Protein AF-0000000084346131 (afdb_homodimer)

Radius of gyration: 16.67 Å; Cα contacts (8 Å, |Δi|>4): 235; chains: 2; bounding box: 44×43×41 Å

Secondary structure (DSSP, 8-state):
-HHHHHHHHHHHHS---HHHHHHHHHHHHHHHHHHHHHHTT-TTTGGG---HHHHHHHHHHHHHHHHHHHHHHTTT---HHHHHHHHHHHHHHHHHHHHHT-/-HHHHHHHHHHHHS---HHHHHHHHHHHHHHHHHHHHHHTT-TTTGGG---HHHHHHHHHHHHHHHHHHHHHHTTT---HHHHHHHHHHHHHHHHHHHHHT-

InterPro domains:
  IPR044548 Uncharacterized protein AF_0060, NTP Pyrophosphohydrolase MazG-like domain [cd11533] (12-73)

Solvent-accessible surface area (backbone atoms only — not comparable to full-atom values): 10596 Å² total; per-residue (Å²): 110,70,66,55,54,51,44,18,52,49,43,66,64,39,77,69,48,72,69,54,44,48,51,50,32,52,52,30,49,50,50,26,45,53,22,45,38,13,50,67,53,35,91,95,31,40,85,69,68,37,42,63,67,52,29,42,53,28,33,49,51,30,40,51,40,35,49,35,50,39,14,58,69,41,74,40,52,66,54,63,69,60,53,49,52,52,50,49,54,52,50,51,53,52,51,54,54,44,58,62,75,102,107,71,65,56,55,52,43,20,52,49,44,67,64,40,80,69,49,74,69,54,44,47,51,51,34,52,51,29,47,51,50,27,46,53,22,45,37,13,51,67,53,36,90,95,31,40,85,69,68,38,42,63,68,53,28,42,52,28,32,48,52,29,39,51,42,36,49,36,50,40,14,57,68,40,74,41,51,66,56,62,68,58,53,49,51,52,50,50,54,52,50,52,53,50,50,53,52,46,58,62,74,102

Sequence (204 aa):
MKEIKLINELTKLDKKTLVERALKLSEEVGEVSESVLSYNKSCGCSYKGKTKEDVIEECVDTIIVALSIISQCSENDIDEEYINTIFHKKLSKWENTSLKSKMKEIKLINELTKLDKKTLVERALKLSEEVGEVSESVLSYNKSCGCSYKGKTKEDVIEECVDTIIVALSIISQCSENDIDEEYINTIFHKKLSKWENTSLKSK

pLDDT: mean 94.78, std 6.98, range [59.31, 98.94]

Structure (mmCIF, N/CA/C/O backbone):
data_AF-0000000084346131-model_v1
#
loop_
_entity.id
_entity.type
_entity.pdbx_description
1 polymer 'MazG nucleotide pyrophosphohydrolase domain-containing protein'
#
loop_
_atom_site.group_PDB
_atom_site.id
_atom_site.type_symbol
_atom_site.label_atom_id
_atom_site.label_alt_id
_atom_site.label_comp_id
_atom_site.label_asym_id
_atom_site.label_entity_id
_atom_site.label_seq_id
_atom_site.pdbx_PDB_ins_code
_atom_site.Cartn_x
_atom_site.Cartn_y
_atom_site.Cartn_z
_atom_site.occupancy
_atom_site.B_iso_or_equiv
_atom_site.auth_seq_id
_atom_site.auth_comp_id
_atom_site.auth_asym_id
_atom_site.auth_atom_id
_atom_site.pdbx_PDB_model_num
ATOM 1 N N . MET A 1 1 ? 3.822 -2.982 16.156 1 64.75 1 MET A N 1
ATOM 2 C CA . MET A 1 1 ? 3.996 -1.753 16.922 1 64.75 1 MET A CA 1
ATOM 3 C C . MET A 1 1 ? 5.363 -1.135 16.656 1 64.75 1 MET A C 1
ATOM 5 O O . MET A 1 1 ? 5.465 0.059 16.359 1 64.75 1 MET A O 1
ATOM 9 N N . LYS A 1 2 ? 6.348 -2.004 16.609 1 79.19 2 LYS A N 1
ATOM 10 C CA . LYS A 1 2 ? 7.688 -1.429 16.5 1 79.19 2 LYS A CA 1
ATOM 11 C C . LYS A 1 2 ? 7.91 -0.822 15.125 1 79.19 2 LYS A C 1
ATOM 13 O O . LYS A 1 2 ? 8.492 0.256 15 1 79.19 2 LYS A O 1
ATOM 18 N N . GLU A 1 3 ? 7.324 -1.363 14.133 1 90.5 3 GLU A N 1
ATOM 19 C CA . GLU A 1 3 ? 7.531 -0.892 12.766 1 90.5 3 GLU A CA 1
ATOM 20 C C . GLU A 1 3 ? 6.781 0.414 12.516 1 90.5 3 GLU A C 1
ATOM 22 O O . GLU A 1 3 ? 7.266 1.281 11.781 1 90.5 3 GLU A O 1
ATOM 27 N N . ILE A 1 4 ? 5.684 0.582 13.219 1 95.5 4 ILE A N 1
ATOM 28 C CA . ILE A 1 4 ? 4.883 1.792 13.055 1 95.5 4 ILE A CA 1
ATOM 29 C C . ILE A 1 4 ? 5.594 2.973 13.711 1 95.5 4 ILE A C 1
ATOM 31 O O . ILE A 1 4 ? 5.57 4.09 13.188 1 95.5 4 ILE A O 1
ATOM 35 N N . LYS A 1 5 ? 6.129 2.738 14.852 1 96 5 LYS A N 1
ATOM 36 C CA . LYS A 1 5 ? 6.902 3.781 15.523 1 96 5 LYS A CA 1
ATOM 37 C C . LYS A 1 5 ? 8.055 4.254 14.641 1 96 5 LYS A C 1
ATOM 39 O O . LYS A 1 5 ? 8.32 5.457 14.555 1 96 5 LYS A O 1
ATOM 44 N N . LEU A 1 6 ? 8.758 3.328 14.117 1 96.81 6 LEU A N 1
ATOM 45 C CA . LEU A 1 6 ? 9.875 3.658 13.242 1 96.81 6 LEU A CA 1
ATOM 46 C C . LEU A 1 6 ? 9.391 4.422 12.016 1 96.81 6 LEU A C 1
ATOM 48 O O . LEU A 1 6 ? 10.031 5.387 11.586 1 96.81 6 LEU A O 1
ATOM 52 N N . ILE A 1 7 ? 8.281 4.062 11.414 1 98.12 7 ILE A N 1
ATOM 53 C CA . ILE A 1 7 ? 7.691 4.746 10.273 1 98.12 7 ILE A CA 1
ATOM 54 C C . ILE A 1 7 ? 7.359 6.188 10.641 1 98.12 7 ILE A C 1
ATOM 56 O O . ILE A 1 7 ? 7.633 7.113 9.875 1 98.12 7 ILE A O 1
ATOM 60 N N . ASN A 1 8 ? 6.785 6.398 11.844 1 97.94 8 ASN A N 1
ATOM 61 C CA . ASN A 1 8 ? 6.461 7.738 12.32 1 97.94 8 ASN A CA 1
ATOM 62 C C . ASN A 1 8 ? 7.707 8.617 12.422 1 97.94 8 ASN A C 1
ATOM 64 O O . ASN A 1 8 ? 7.703 9.766 11.977 1 97.94 8 ASN A O 1
ATOM 68 N N . GLU A 1 9 ? 8.688 8.055 12.93 1 97.12 9 GLU A N 1
ATOM 69 C CA . GLU A 1 9 ? 9.93 8.797 13.117 1 97.12 9 GLU A CA 1
ATOM 70 C C . GLU A 1 9 ? 10.57 9.141 11.773 1 97.12 9 GLU A C 1
ATOM 72 O O . GLU A 1 9 ? 11.031 10.266 11.57 1 97.12 9 GLU A O 1
ATOM 77 N N . LEU A 1 10 ? 10.648 8.195 10.93 1 97.69 10 LEU A N 1
ATOM 78 C CA . LEU A 1 10 ? 11.289 8.406 9.633 1 97.69 10 LEU A CA 1
ATOM 79 C C . LEU A 1 10 ? 10.484 9.383 8.781 1 97.69 10 LEU A C 1
ATOM 81 O O . LEU A 1 10 ? 11.047 10.156 8.008 1 97.69 10 LEU A O 1
ATOM 85 N N . THR A 1 11 ? 9.148 9.297 8.867 1 97.75 11 THR A N 1
ATOM 86 C CA . THR A 1 11 ? 8.297 10.25 8.164 1 97.75 11 THR A CA 1
ATOM 87 C C . THR A 1 11 ? 8.578 11.672 8.633 1 97.75 11 THR A C 1
ATOM 89 O O . THR A 1 11 ? 8.578 12.609 7.824 1 97.75 11 THR A O 1
ATOM 92 N N . LYS A 1 12 ? 8.734 11.828 9.883 1 95.38 12 LYS A N 1
ATOM 93 C CA . LYS A 1 12 ? 9.055 13.141 10.453 1 95.38 12 LYS A CA 1
ATOM 94 C C . LYS A 1 12 ? 10.406 13.641 9.938 1 95.38 12 LYS A C 1
ATOM 96 O O . LYS A 1 12 ? 10.562 14.828 9.656 1 95.38 12 LYS A O 1
ATOM 101 N N . LEU A 1 13 ? 11.32 12.758 9.797 1 95.44 13 LEU A N 1
ATOM 102 C CA . LEU A 1 13 ? 12.68 13.102 9.391 1 95.44 13 LEU A CA 1
ATOM 103 C C . LEU A 1 13 ? 12.742 13.398 7.891 1 95.44 13 LEU A C 1
ATOM 105 O O . LEU A 1 13 ? 13.484 14.281 7.457 1 95.44 13 LEU A O 1
ATOM 109 N N . ASP A 1 14 ? 12.055 12.617 7.141 1 94.62 14 ASP A N 1
ATOM 110 C CA . ASP A 1 14 ? 11.977 12.773 5.691 1 94.62 14 ASP A CA 1
ATOM 111 C C . ASP A 1 14 ? 11.023 13.906 5.309 1 94.62 14 ASP A C 1
ATOM 113 O O . ASP A 1 14 ? 9.805 13.75 5.387 1 94.62 14 ASP A O 1
ATOM 117 N N . LYS A 1 15 ? 11.375 14.992 4.875 1 89.81 15 LYS A N 1
ATOM 118 C CA . LYS A 1 15 ? 10.633 16.25 4.762 1 89.81 15 LYS A CA 1
ATOM 119 C C . LYS A 1 15 ? 9.781 16.281 3.5 1 89.81 15 LYS A C 1
ATOM 121 O O . LYS A 1 15 ? 9.305 17.328 3.088 1 89.81 15 LYS A O 1
ATOM 126 N N . LYS A 1 16 ? 9.5 15.242 2.883 1 95.88 16 LYS A N 1
ATOM 127 C CA . LYS A 1 16 ? 8.602 15.227 1.732 1 95.88 16 LYS A CA 1
ATOM 128 C C . LYS A 1 16 ? 7.227 15.766 2.102 1 95.88 16 LYS A C 1
ATOM 130 O O . LYS A 1 16 ? 6.711 15.477 3.184 1 95.88 16 LYS A O 1
ATOM 135 N N . THR A 1 17 ? 6.66 16.5 1.147 1 97.38 17 THR A N 1
ATOM 136 C CA . THR A 1 17 ? 5.277 16.938 1.311 1 97.38 17 THR A CA 1
ATOM 137 C C . THR A 1 17 ? 4.312 15.781 1.086 1 97.38 17 THR A C 1
ATOM 139 O O . THR A 1 17 ? 4.707 14.727 0.574 1 97.38 17 THR A O 1
ATOM 142 N N . LEU A 1 18 ? 3.125 16.016 1.488 1 97.62 18 LEU A N 1
ATOM 143 C CA . LEU A 1 18 ? 2.094 15.008 1.303 1 97.62 18 LEU A CA 1
ATOM 144 C C . LEU A 1 18 ? 1.919 14.672 -0.175 1 97.62 18 LEU A C 1
ATOM 146 O O . LEU A 1 18 ? 1.754 13.508 -0.538 1 97.62 18 LEU A O 1
ATOM 150 N N . VAL A 1 19 ? 1.938 15.68 -1.053 1 98.25 19 VAL A N 1
ATOM 151 C CA . VAL A 1 19 ? 1.773 15.5 -2.492 1 98.25 19 VAL A CA 1
ATOM 152 C C . VAL A 1 19 ? 2.967 14.727 -3.055 1 98.25 19 VAL A C 1
ATOM 154 O O . VAL A 1 19 ? 2.799 13.844 -3.898 1 98.25 19 VAL A O 1
ATOM 157 N N . GLU A 1 20 ? 4.137 15 -2.576 1 98.5 20 GLU A N 1
ATOM 158 C CA . GLU A 1 20 ? 5.328 14.281 -3.018 1 98.5 20 GLU A CA 1
ATOM 159 C C . GLU A 1 20 ? 5.281 12.82 -2.596 1 98.5 20 GLU A C 1
ATOM 161 O O . GLU A 1 20 ? 5.73 11.938 -3.332 1 98.5 20 GLU A O 1
ATOM 166 N N . ARG A 1 21 ? 4.785 12.539 -1.44 1 98.69 21 ARG A N 1
ATOM 167 C CA . ARG A 1 21 ? 4.66 11.156 -0.979 1 98.69 21 ARG A CA 1
ATOM 168 C C . ARG A 1 21 ? 3.633 10.398 -1.805 1 98.69 21 ARG A C 1
ATOM 170 O O . ARG A 1 21 ? 3.801 9.203 -2.068 1 98.69 21 ARG A O 1
ATOM 177 N N . ALA A 1 22 ? 2.574 11.102 -2.158 1 98.75 22 ALA A N 1
ATOM 178 C CA . ALA A 1 22 ? 1.597 10.469 -3.037 1 98.75 22 ALA A CA 1
ATOM 179 C C . ALA A 1 22 ? 2.213 10.133 -4.391 1 98.75 22 ALA A C 1
ATOM 181 O O . ALA A 1 22 ? 1.921 9.078 -4.969 1 98.75 22 ALA A O 1
ATOM 182 N N . LEU A 1 23 ? 3.014 11.016 -4.883 1 98.81 23 LEU A N 1
ATOM 183 C CA . LEU A 1 23 ? 3.709 10.75 -6.137 1 98.81 23 LEU A CA 1
ATOM 184 C C . LEU A 1 23 ? 4.66 9.57 -5.992 1 98.81 23 LEU A C 1
ATOM 186 O O . LEU A 1 23 ? 4.773 8.742 -6.902 1 98.81 23 LEU A O 1
ATOM 190 N N . LYS A 1 24 ? 5.391 9.508 -4.895 1 98.88 24 LYS A N 1
ATOM 191 C CA . LYS A 1 24 ? 6.273 8.383 -4.621 1 98.88 24 LYS A CA 1
ATOM 192 C C . LYS A 1 24 ? 5.496 7.066 -4.582 1 98.88 24 LYS A C 1
ATOM 194 O O . LYS A 1 24 ? 5.988 6.031 -5.031 1 98.88 24 LYS A O 1
ATOM 199 N N . LEU A 1 25 ? 4.332 7.121 -4.004 1 98.94 25 LEU A N 1
ATOM 200 C CA . LEU A 1 25 ? 3.475 5.941 -3.994 1 98.94 25 LEU A CA 1
ATOM 201 C C . LEU A 1 25 ? 3.172 5.477 -5.414 1 98.94 25 LEU A C 1
ATOM 203 O O . LEU A 1 25 ? 3.201 4.277 -5.699 1 98.94 25 LEU A O 1
ATOM 207 N N . SER A 1 26 ? 2.848 6.41 -6.312 1 98.88 26 SER A N 1
ATOM 208 C CA . SER A 1 26 ? 2.594 6.094 -7.715 1 98.88 26 SER A CA 1
ATOM 209 C C . SER A 1 26 ? 3.814 5.453 -8.367 1 98.88 26 SER A C 1
ATOM 211 O O . SER A 1 26 ? 3.678 4.539 -9.18 1 98.88 26 SER A O 1
ATOM 213 N N . GLU A 1 27 ? 4.957 5.969 -8.047 1 98.94 27 GLU A N 1
ATOM 214 C CA . GLU A 1 27 ? 6.191 5.375 -8.555 1 98.94 27 GLU A CA 1
ATOM 215 C C . GLU A 1 27 ? 6.309 3.91 -8.148 1 98.94 27 GLU A C 1
ATOM 217 O O . GLU A 1 27 ? 6.602 3.051 -8.977 1 98.94 27 GLU A O 1
ATOM 222 N N . GLU A 1 28 ? 6.121 3.623 -6.805 1 98.88 28 GLU A N 1
ATOM 223 C CA . GLU A 1 28 ? 6.234 2.252 -6.32 1 98.88 28 GLU A CA 1
ATOM 224 C C . GLU A 1 28 ? 5.223 1.338 -7.008 1 98.88 28 GLU A C 1
ATOM 226 O O . GLU A 1 28 ? 5.531 0.185 -7.316 1 98.88 28 GLU A O 1
ATOM 231 N N . VAL A 1 29 ? 4.023 1.797 -7.195 1 98.88 29 VAL A N 1
ATOM 232 C CA . VAL A 1 29 ? 2.996 0.988 -7.844 1 98.88 29 VAL A CA 1
ATOM 233 C C . VAL A 1 29 ? 3.383 0.73 -9.297 1 98.88 29 VAL A C 1
ATOM 235 O O . VAL A 1 29 ? 3.109 -0.344 -9.836 1 98.88 29 VAL A O 1
ATOM 238 N N . GLY A 1 30 ? 3.975 1.754 -9.945 1 98.69 30 GLY A N 1
ATOM 239 C CA . GLY A 1 30 ? 4.551 1.502 -11.258 1 98.69 30 GLY A CA 1
ATOM 240 C C . GLY A 1 30 ? 5.551 0.362 -11.258 1 98.69 30 GLY A C 1
ATOM 241 O O . GLY A 1 30 ? 5.559 -0.462 -12.18 1 98.69 30 GLY A O 1
ATOM 242 N N . GLU A 1 31 ? 6.395 0.334 -10.289 1 98.62 31 GLU A N 1
ATOM 243 C CA . GLU A 1 31 ? 7.379 -0.738 -10.18 1 98.62 31 GLU A CA 1
ATOM 244 C C . GLU A 1 31 ? 6.707 -2.08 -9.906 1 98.62 31 GLU A C 1
ATOM 246 O O . GLU A 1 31 ? 7.164 -3.121 -10.383 1 98.62 31 GLU A O 1
ATOM 251 N N . VAL A 1 32 ? 5.621 -2.148 -9.125 1 98.75 32 VAL A N 1
ATOM 252 C CA . VAL A 1 32 ? 4.844 -3.371 -8.945 1 98.75 32 VAL A CA 1
ATOM 253 C C . VAL A 1 32 ? 4.297 -3.842 -10.289 1 98.75 32 VAL A C 1
ATOM 255 O O . VAL A 1 32 ? 4.422 -5.02 -10.641 1 98.75 32 VAL A O 1
ATOM 258 N N . SER A 1 33 ? 3.723 -2.934 -11.047 1 98.19 33 SER A N 1
ATOM 259 C CA . SER A 1 33 ? 3.154 -3.256 -12.352 1 98.19 33 SER A CA 1
ATOM 260 C C . SER A 1 33 ? 4.203 -3.865 -13.273 1 98.19 33 SER A C 1
ATOM 262 O O . SER A 1 33 ? 3.945 -4.875 -13.93 1 98.19 33 SER A O 1
ATOM 264 N N . GLU A 1 34 ? 5.367 -3.197 -13.297 1 97.81 34 GLU A N 1
ATOM 265 C CA . GLU A 1 34 ? 6.465 -3.713 -14.109 1 97.81 34 GLU A CA 1
ATOM 266 C C . GLU A 1 34 ? 6.832 -5.137 -13.703 1 97.81 34 GLU A C 1
ATOM 268 O O . GLU A 1 34 ? 6.977 -6.016 -14.555 1 97.81 34 GLU A O 1
ATOM 273 N N . SER A 1 35 ? 6.992 -5.383 -12.422 1 98 35 SER A N 1
ATOM 274 C CA . SER A 1 35 ? 7.391 -6.691 -11.906 1 98 35 SER A CA 1
ATOM 275 C C . SER A 1 35 ? 6.312 -7.738 -12.164 1 98 35 SER A C 1
ATOM 277 O O . SER A 1 35 ? 6.621 -8.883 -12.5 1 98 35 SER A O 1
ATOM 279 N N . VAL A 1 36 ? 5.055 -7.379 -12.031 1 98 36 VAL A N 1
ATOM 280 C CA . VAL A 1 36 ? 3.943 -8.297 -12.25 1 98 36 VAL A CA 1
ATOM 281 C C . VAL A 1 36 ? 3.877 -8.695 -13.727 1 98 36 VAL A C 1
ATOM 283 O O . VAL A 1 36 ? 3.723 -9.875 -14.055 1 98 36 VAL A O 1
ATOM 286 N N . LEU A 1 37 ? 3.988 -7.715 -14.602 1 97.19 37 LEU A N 1
ATOM 287 C CA . LEU A 1 37 ? 3.941 -8 -16.031 1 97.19 37 LEU A CA 1
ATOM 288 C C . LEU A 1 37 ? 5.082 -8.93 -16.438 1 97.19 37 LEU A C 1
ATOM 290 O O . LEU A 1 37 ? 4.887 -9.844 -17.234 1 97.19 37 LEU A O 1
ATOM 294 N N . SER A 1 38 ? 6.227 -8.703 -15.875 1 96.44 38 SER A N 1
ATOM 295 C CA . SER A 1 38 ? 7.391 -9.531 -16.172 1 96.44 38 SER A CA 1
ATOM 296 C C . SER A 1 38 ? 7.215 -10.945 -15.617 1 96.44 38 SER A C 1
ATOM 298 O O . SER A 1 38 ? 7.426 -11.93 -16.328 1 96.44 38 SER A O 1
ATOM 300 N N . TYR A 1 39 ? 6.852 -11.039 -14.375 1 94.69 39 TYR A N 1
ATOM 301 C CA . TYR A 1 39 ? 6.66 -12.32 -13.703 1 94.69 39 TYR A CA 1
ATOM 302 C C . TYR A 1 39 ? 5.559 -13.133 -14.383 1 94.69 39 TYR A C 1
ATOM 304 O O . TYR A 1 39 ? 5.645 -14.359 -14.461 1 94.69 39 TYR A O 1
ATOM 312 N N . ASN A 1 40 ? 4.562 -12.461 -14.812 1 93.38 40 ASN A N 1
ATOM 313 C CA . ASN A 1 40 ? 3.42 -13.086 -15.469 1 93.38 40 ASN A CA 1
ATOM 314 C C . ASN A 1 40 ? 3.744 -13.461 -16.922 1 93.38 40 ASN A C 1
ATOM 316 O O . ASN A 1 40 ? 2.908 -14.039 -17.609 1 93.38 40 ASN A O 1
ATOM 320 N N . LYS A 1 41 ? 4.938 -13.047 -17.422 1 91.94 41 LYS A N 1
ATOM 321 C CA . LYS A 1 41 ? 5.414 -13.312 -18.781 1 91.94 41 LYS A CA 1
ATOM 322 C C . LYS A 1 41 ? 4.469 -12.734 -19.828 1 91.94 41 LYS A C 1
ATOM 324 O O . LYS A 1 41 ? 4.152 -13.391 -20.812 1 91.94 41 LYS A O 1
ATOM 329 N N . SER A 1 42 ? 3.984 -11.625 -19.453 1 88.31 42 SER A N 1
ATOM 330 C CA . SER A 1 42 ? 3.125 -10.93 -20.406 1 88.31 42 SER A CA 1
ATOM 331 C C . SER A 1 42 ? 3.891 -10.555 -21.672 1 88.31 42 SER A C 1
ATOM 333 O O . SER A 1 42 ? 5.086 -10.258 -21.625 1 88.31 42 SER A O 1
ATOM 335 N N . CYS A 1 43 ? 3.254 -10.57 -22.781 1 86.62 43 CYS A N 1
ATOM 336 C CA . CYS A 1 43 ? 3.885 -10.289 -24.062 1 86.62 43 CYS A CA 1
ATOM 337 C C . CYS A 1 43 ? 4.676 -8.984 -24.016 1 86.62 43 CYS A C 1
ATOM 339 O O . CYS A 1 43 ? 4.145 -7.945 -23.609 1 86.62 43 CYS A O 1
ATOM 341 N N . GLY A 1 44 ? 6.02 -9.055 -24.312 1 88.19 44 GLY A N 1
ATOM 342 C CA . GLY A 1 44 ? 6.871 -7.879 -24.406 1 88.19 44 GLY A CA 1
ATOM 343 C C . GLY A 1 44 ? 7.461 -7.473 -23.062 1 88.19 44 GLY A C 1
ATOM 344 O O . GLY A 1 44 ? 8.172 -6.473 -22.969 1 88.19 44 GLY A O 1
ATOM 345 N N . CYS A 1 45 ? 7.176 -8.281 -22.016 1 84.75 45 CYS A N 1
ATOM 346 C CA . CYS A 1 45 ? 7.645 -7.863 -20.688 1 84.75 45 CYS A CA 1
ATOM 347 C C . CYS A 1 45 ? 8.539 -8.93 -20.062 1 84.75 45 CYS A C 1
ATOM 349 O O . CYS A 1 45 ? 9.164 -8.688 -19.031 1 84.75 45 CYS A O 1
ATOM 351 N N . SER A 1 46 ? 8.578 -9.984 -20.75 1 81.88 46 SER A N 1
ATOM 352 C CA . SER A 1 46 ? 9.25 -11.125 -20.125 1 81.88 46 SER A CA 1
ATOM 353 C C . SER A 1 46 ? 10.758 -10.906 -20.062 1 81.88 46 SER A C 1
ATOM 355 O O . SER A 1 46 ? 11.438 -11.492 -19.219 1 81.88 46 SER A O 1
ATOM 357 N N . TYR A 1 47 ? 11.18 -10.164 -20.797 1 80.5 47 TYR A N 1
ATOM 358 C CA . TYR A 1 47 ? 12.617 -9.992 -20.953 1 80.5 47 TYR A CA 1
ATOM 359 C C . TYR A 1 47 ? 13.234 -9.336 -19.734 1 80.5 47 TYR A C 1
ATOM 361 O O . TYR A 1 47 ? 14.453 -9.383 -19.531 1 80.5 47 TYR A O 1
ATOM 369 N N . LYS A 1 48 ? 12.555 -8.93 -18.828 1 83.38 48 LYS A N 1
ATOM 370 C CA . LYS A 1 48 ? 13.07 -8.219 -17.672 1 83.38 48 LYS A CA 1
ATOM 371 C C . LYS A 1 48 ? 13.492 -9.188 -16.562 1 83.38 48 LYS A C 1
ATOM 373 O O . LYS A 1 48 ? 14.25 -8.828 -15.672 1 83.38 48 LYS A O 1
ATOM 378 N N . GLY A 1 49 ? 13.023 -10.32 -16.625 1 87.69 49 GLY A N 1
ATOM 379 C CA . GLY A 1 49 ? 13.484 -11.398 -15.766 1 87.69 49 GLY A CA 1
ATOM 380 C C . GLY A 1 49 ? 13.109 -11.203 -14.305 1 87.69 49 GLY A C 1
ATOM 381 O O . GLY A 1 49 ? 13.875 -11.57 -13.406 1 87.69 49 GLY A O 1
ATOM 382 N N . LYS A 1 50 ? 12.078 -10.531 -14.117 1 91.44 50 LYS A N 1
ATOM 383 C CA . LYS A 1 50 ? 11.648 -10.344 -12.734 1 91.44 50 LYS A CA 1
ATOM 384 C C . LYS A 1 50 ? 11.008 -11.609 -12.18 1 91.44 50 LYS A C 1
ATOM 386 O O . LYS A 1 50 ? 10.375 -12.367 -12.914 1 91.44 50 LYS A O 1
ATOM 391 N N . THR A 1 51 ? 11.211 -11.797 -10.836 1 94.19 51 THR A N 1
ATOM 392 C CA . THR A 1 51 ? 10.688 -12.953 -10.117 1 94.19 51 THR A CA 1
ATOM 393 C C . THR A 1 51 ? 9.57 -12.547 -9.172 1 94.19 51 THR A C 1
ATOM 395 O O . THR A 1 51 ? 9.266 -11.359 -9.039 1 94.19 51 THR A O 1
ATOM 398 N N . LYS A 1 52 ? 8.922 -13.531 -8.555 1 95.62 52 LYS A N 1
ATOM 399 C CA . LYS A 1 52 ? 7.895 -13.258 -7.555 1 95.62 52 LYS A CA 1
ATOM 400 C C . LYS A 1 52 ? 8.469 -12.461 -6.387 1 95.62 52 LYS A C 1
ATOM 402 O O . LYS A 1 52 ? 7.77 -11.625 -5.801 1 95.62 52 LYS A O 1
ATOM 407 N N . GLU A 1 53 ? 9.75 -12.742 -6.066 1 96.94 53 GLU A N 1
ATOM 408 C CA . GLU A 1 53 ? 10.406 -11.992 -5 1 96.94 53 GLU A CA 1
ATOM 409 C C . GLU A 1 53 ? 10.469 -10.5 -5.332 1 96.94 53 GLU A C 1
ATOM 411 O O . GLU A 1 53 ? 10.336 -9.656 -4.449 1 96.94 53 GLU A O 1
ATOM 416 N N . ASP A 1 54 ? 10.695 -10.211 -6.602 1 97.88 54 ASP A N 1
ATOM 417 C CA . ASP A 1 54 ? 10.703 -8.82 -7.027 1 97.88 54 ASP A CA 1
ATOM 418 C C . ASP A 1 54 ? 9.336 -8.164 -6.809 1 97.88 54 ASP A C 1
ATOM 420 O O . ASP A 1 54 ? 9.258 -7.016 -6.375 1 97.88 54 ASP A O 1
ATOM 424 N N . VAL A 1 55 ? 8.273 -8.898 -7.145 1 98.56 55 VAL A N 1
ATOM 425 C CA . VAL A 1 55 ? 6.918 -8.398 -6.957 1 98.56 55 VAL A CA 1
ATOM 426 C C . VAL A 1 55 ? 6.676 -8.109 -5.477 1 98.56 55 VAL A C 1
ATOM 428 O O . VAL A 1 55 ? 6.168 -7.047 -5.121 1 98.56 55 VAL A O 1
ATOM 431 N N . ILE A 1 56 ? 7.09 -9.016 -4.641 1 98.69 56 ILE A N 1
ATOM 432 C CA . ILE A 1 56 ? 6.875 -8.898 -3.203 1 98.69 56 ILE A CA 1
ATOM 433 C C . ILE A 1 56 ? 7.629 -7.684 -2.67 1 98.69 56 ILE A C 1
ATOM 435 O O . ILE A 1 56 ? 7.078 -6.895 -1.896 1 98.69 56 ILE A O 1
ATOM 439 N N . GLU A 1 57 ? 8.859 -7.496 -3.107 1 98.62 57 GLU A N 1
ATOM 440 C CA . GLU A 1 57 ? 9.656 -6.363 -2.648 1 98.62 57 GLU A CA 1
ATOM 441 C C . GLU A 1 57 ? 9 -5.035 -3.016 1 98.62 57 GLU A C 1
ATOM 443 O O . GLU A 1 57 ? 8.93 -4.125 -2.189 1 98.62 57 GLU A O 1
ATOM 448 N N . GLU A 1 58 ? 8.508 -4.906 -4.211 1 98.88 58 GLU A N 1
ATOM 449 C CA . GLU A 1 58 ? 7.875 -3.666 -4.645 1 98.88 58 GLU A CA 1
ATOM 450 C C . GLU A 1 58 ? 6.562 -3.43 -3.902 1 98.88 58 GLU A C 1
ATOM 452 O O . GLU A 1 58 ? 6.188 -2.285 -3.639 1 98.88 58 GLU A O 1
ATOM 457 N N . CYS A 1 59 ? 5.855 -4.523 -3.566 1 98.88 59 CYS A N 1
ATOM 458 C CA . CYS A 1 59 ? 4.641 -4.387 -2.768 1 98.88 59 CYS A CA 1
ATOM 459 C C . CYS A 1 59 ? 4.965 -3.881 -1.366 1 98.88 59 CYS A C 1
ATOM 461 O O . CYS A 1 59 ? 4.23 -3.062 -0.812 1 98.88 59 CYS A O 1
ATOM 463 N N . VAL A 1 60 ? 6.008 -4.352 -0.812 1 98.75 60 VAL A N 1
ATOM 464 C CA . VAL A 1 60 ? 6.414 -3.887 0.51 1 98.75 60 VAL A CA 1
ATOM 465 C C . VAL A 1 60 ? 6.777 -2.404 0.448 1 98.75 60 VAL A C 1
ATOM 467 O O . VAL A 1 60 ? 6.395 -1.628 1.325 1 98.75 60 VAL A O 1
ATOM 470 N N . ASP A 1 61 ? 7.516 -1.991 -0.647 1 98.88 61 ASP A N 1
ATOM 471 C CA . ASP A 1 61 ? 7.805 -0.572 -0.836 1 98.88 61 ASP A CA 1
ATOM 472 C C . ASP A 1 61 ? 6.516 0.244 -0.91 1 98.88 61 ASP A C 1
ATOM 474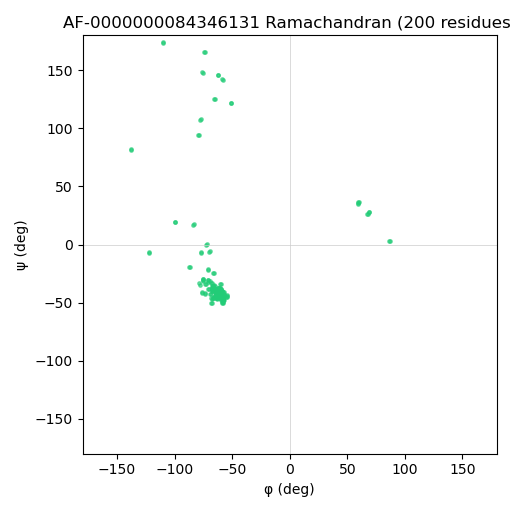 O O . ASP A 1 61 ? 6.43 1.333 -0.338 1 98.88 61 ASP A O 1
ATOM 478 N N . THR A 1 62 ? 5.551 -0.287 -1.583 1 98.94 62 THR A N 1
ATOM 479 C CA . THR A 1 62 ? 4.25 0.358 -1.714 1 98.94 62 THR A CA 1
ATOM 480 C C . THR A 1 62 ? 3.588 0.522 -0.349 1 98.94 62 THR A C 1
ATOM 482 O O . THR A 1 62 ? 3.08 1.598 -0.025 1 98.94 62 THR A O 1
ATOM 485 N N . ILE A 1 63 ? 3.602 -0.475 0.459 1 98.81 63 ILE A N 1
ATOM 486 C CA . ILE A 1 63 ? 2.98 -0.474 1.778 1 98.81 63 ILE A CA 1
ATOM 487 C C . ILE A 1 63 ? 3.688 0.532 2.682 1 98.81 63 ILE A C 1
ATOM 489 O O . ILE A 1 63 ? 3.039 1.282 3.414 1 98.81 63 ILE A O 1
ATOM 493 N N . ILE A 1 64 ? 4.984 0.608 2.561 1 98.81 64 ILE A N 1
ATOM 494 C CA . ILE A 1 64 ? 5.77 1.521 3.385 1 98.81 64 ILE A CA 1
ATOM 495 C C . ILE A 1 64 ? 5.398 2.965 3.053 1 98.81 64 ILE A C 1
ATOM 497 O O . ILE A 1 64 ? 5.168 3.775 3.951 1 98.81 64 ILE A O 1
ATOM 501 N N . VAL A 1 65 ? 5.293 3.275 1.789 1 98.88 65 VAL A N 1
ATOM 502 C CA . VAL A 1 65 ? 4.969 4.645 1.4 1 98.88 65 VAL A CA 1
ATOM 503 C C . VAL A 1 65 ? 3.541 4.977 1.824 1 98.88 65 VAL A C 1
ATOM 505 O O . VAL A 1 65 ? 3.271 6.082 2.301 1 98.88 65 VAL A O 1
ATOM 508 N N . ALA A 1 66 ? 2.625 3.99 1.665 1 98.88 66 ALA A N 1
ATOM 509 C CA . ALA A 1 66 ? 1.25 4.215 2.105 1 98.88 66 ALA A CA 1
ATOM 510 C C . ALA A 1 66 ? 1.194 4.504 3.602 1 98.88 66 ALA A C 1
ATOM 512 O O . ALA A 1 66 ? 0.492 5.422 4.035 1 98.88 66 ALA A O 1
ATOM 513 N N . LEU A 1 67 ? 1.948 3.809 4.352 1 98.69 67 LEU A N 1
ATOM 514 C CA . LEU A 1 67 ? 1.999 4.023 5.793 1 98.69 67 LEU A CA 1
ATOM 515 C C . LEU A 1 67 ? 2.611 5.383 6.121 1 98.69 67 LEU A C 1
ATOM 517 O O . LEU A 1 67 ? 2.215 6.027 7.094 1 98.69 67 LEU A O 1
ATOM 521 N N . SER A 1 68 ? 3.57 5.773 5.324 1 98.69 68 SER A N 1
ATOM 522 C CA . SER A 1 68 ? 4.164 7.086 5.555 1 98.69 68 SER A CA 1
ATOM 523 C C . SER A 1 68 ? 3.156 8.203 5.301 1 98.69 68 SER A C 1
ATOM 525 O O . SER A 1 68 ? 3.182 9.234 5.977 1 98.69 68 SER A O 1
ATOM 527 N N . ILE A 1 69 ? 2.285 8.008 4.32 1 98.81 69 ILE A N 1
ATOM 528 C CA . ILE A 1 69 ? 1.223 8.969 4.055 1 98.81 69 ILE A CA 1
ATOM 529 C C . ILE A 1 69 ? 0.25 9 5.23 1 98.81 69 ILE A C 1
ATOM 531 O O . ILE A 1 69 ? -0.125 10.078 5.703 1 98.81 69 ILE A O 1
ATOM 535 N N . ILE A 1 70 ? -0.149 7.852 5.754 1 98.75 70 ILE A N 1
ATOM 536 C CA . ILE A 1 70 ? -1.024 7.762 6.918 1 98.75 70 ILE A CA 1
ATOM 537 C C . ILE A 1 70 ? -0.379 8.477 8.102 1 98.75 70 ILE A C 1
ATOM 539 O O . ILE A 1 70 ? -1.04 9.242 8.812 1 98.75 70 ILE A O 1
ATOM 543 N N . SER A 1 71 ? 0.874 8.227 8.289 1 98.56 71 SER A N 1
ATOM 544 C CA . SER A 1 71 ? 1.615 8.852 9.375 1 98.56 71 SER A CA 1
ATOM 545 C C . SER A 1 71 ? 1.572 10.367 9.273 1 98.56 71 SER A C 1
ATOM 547 O O . SER A 1 71 ? 1.26 11.055 10.25 1 98.56 71 SER A O 1
ATOM 549 N N . GLN A 1 72 ? 1.87 10.82 8.117 1 98.06 72 GLN A N 1
ATOM 550 C CA . GLN A 1 72 ? 1.902 12.266 7.93 1 98.06 72 GLN A CA 1
ATOM 551 C C . GLN A 1 72 ? 0.522 12.883 8.148 1 98.06 72 GLN A C 1
ATOM 553 O O . GLN A 1 72 ? 0.398 13.938 8.773 1 98.06 72 GLN A O 1
ATOM 558 N N . CYS A 1 73 ? -0.482 12.18 7.688 1 97.62 73 CYS A N 1
ATOM 559 C CA . CYS A 1 73 ? -1.852 12.633 7.891 1 97.62 73 CYS A CA 1
ATOM 560 C C . CYS A 1 73 ? -2.223 12.609 9.367 1 97.62 73 CYS A C 1
ATOM 562 O O . CYS A 1 73 ? -3.129 13.32 9.797 1 97.62 73 C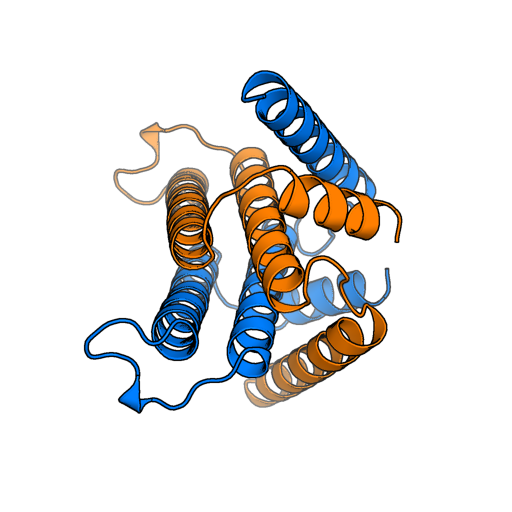YS A O 1
ATOM 564 N N . SER A 1 74 ? -1.573 11.789 10.141 1 97.5 74 SER A N 1
ATOM 565 C CA . SER A 1 74 ? -1.835 11.648 11.57 1 97.5 74 SER A CA 1
ATOM 566 C C . SER A 1 74 ? -0.819 12.422 12.398 1 97.5 74 SER A C 1
ATOM 568 O O . SER A 1 74 ? -0.545 12.07 13.547 1 97.5 74 SER A O 1
ATOM 570 N N . GLU A 1 75 ? -0.164 13.352 11.773 1 96.75 75 GLU A N 1
ATOM 571 C CA . GLU A 1 75 ? 0.848 14.172 12.438 1 96.75 75 GLU A CA 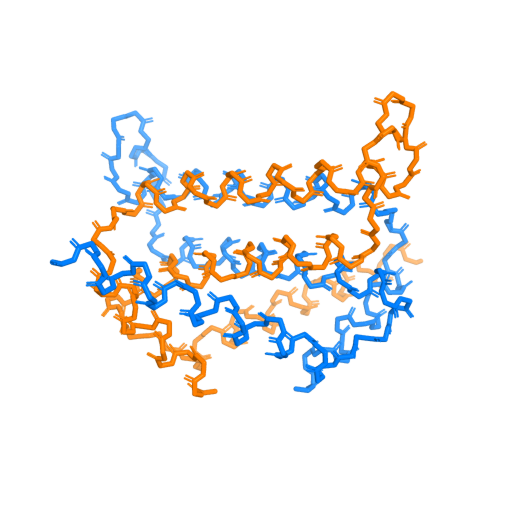1
ATOM 572 C C . GLU A 1 75 ? 1.972 13.305 13 1 96.75 75 GLU A C 1
ATOM 574 O O . GLU A 1 75 ? 2.43 13.531 14.125 1 96.75 75 GLU A O 1
ATOM 579 N N . ASN A 1 76 ? 2.299 12.266 12.32 1 96.62 76 ASN A N 1
ATOM 580 C CA . ASN A 1 76 ? 3.395 11.352 12.625 1 96.62 76 ASN A CA 1
ATOM 581 C C . ASN A 1 76 ? 3.123 10.555 13.898 1 96.62 76 ASN A C 1
ATOM 583 O O . ASN A 1 76 ? 4.039 10.281 14.672 1 96.62 76 ASN A O 1
ATOM 587 N N . ASP A 1 77 ? 1.926 10.391 14.188 1 97 77 ASP A N 1
ATOM 588 C CA . ASP A 1 77 ? 1.466 9.57 15.305 1 97 77 ASP A CA 1
ATOM 589 C C . ASP A 1 77 ? 0.257 8.727 14.898 1 97 77 ASP A C 1
ATOM 591 O O . ASP A 1 77 ? -0.875 9.039 15.273 1 97 77 ASP A O 1
ATOM 595 N N . ILE A 1 78 ? 0.59 7.645 14.258 1 97.56 78 ILE A N 1
ATOM 596 C CA . ILE A 1 78 ? -0.455 6.785 13.711 1 97.56 78 ILE A CA 1
ATOM 597 C C . ILE A 1 78 ? -1.284 6.195 14.852 1 97.56 78 ILE A C 1
ATOM 599 O O . ILE A 1 78 ? -0.734 5.629 15.797 1 97.56 78 ILE A O 1
ATOM 603 N N . ASP A 1 79 ? -2.604 6.375 14.812 1 96.75 79 ASP A N 1
ATOM 604 C CA . ASP A 1 79 ? -3.547 5.703 15.703 1 96.75 79 ASP A CA 1
ATOM 605 C C . ASP A 1 79 ? -3.814 4.273 15.234 1 96.75 79 ASP A C 1
ATOM 607 O O . ASP A 1 79 ? -4.719 4.039 14.43 1 96.75 79 ASP A O 1
ATOM 611 N N . GLU A 1 80 ? -3.1 3.371 15.766 1 96.25 80 GLU A N 1
ATOM 612 C CA . GLU A 1 80 ? -3.15 1.985 15.312 1 96.25 80 GLU A CA 1
ATOM 613 C C . GLU A 1 80 ? -4.555 1.406 15.461 1 96.25 80 GLU A C 1
ATOM 615 O O . GLU A 1 80 ? -5 0.615 14.625 1 96.25 80 GLU A O 1
ATOM 620 N N . GLU A 1 81 ? -5.18 1.792 16.547 1 96.25 81 GLU A N 1
ATOM 621 C CA . GLU A 1 81 ? -6.535 1.299 16.781 1 96.25 81 GLU A CA 1
ATOM 622 C C . GLU A 1 81 ? -7.488 1.794 15.688 1 96.25 81 GLU A C 1
ATOM 624 O O . GLU A 1 81 ? -8.328 1.037 15.203 1 96.25 81 GLU A O 1
ATOM 629 N N . TYR A 1 82 ? -7.328 3.023 15.359 1 96.88 82 TYR A N 1
ATOM 630 C CA . TYR A 1 82 ? -8.148 3.6 14.305 1 96.88 82 TYR A CA 1
ATOM 631 C C . TYR A 1 82 ? -7.891 2.912 12.969 1 96.88 82 TYR A C 1
ATOM 633 O O . TYR A 1 82 ? -8.828 2.545 12.258 1 96.88 82 TYR A O 1
ATOM 641 N N . ILE A 1 83 ? -6.68 2.723 12.602 1 97 83 ILE A N 1
ATOM 642 C CA . ILE A 1 83 ? -6.301 2.074 11.344 1 97 83 ILE A CA 1
ATOM 643 C C . ILE A 1 83 ? -6.844 0.646 11.32 1 97 83 ILE A C 1
ATOM 645 O O . ILE A 1 83 ? -7.336 0.18 10.289 1 97 83 ILE A O 1
ATOM 649 N N . ASN A 1 84 ? -6.738 -0.035 12.445 1 96.38 84 ASN A N 1
ATOM 650 C CA . ASN A 1 84 ? -7.242 -1.4 12.539 1 96.38 84 ASN A CA 1
ATOM 651 C C . ASN A 1 84 ? -8.75 -1.456 12.305 1 96.38 84 ASN A C 1
ATOM 653 O O . ASN A 1 84 ? -9.258 -2.406 11.711 1 96.38 84 ASN A O 1
ATOM 657 N N . THR A 1 85 ? -9.43 -0.461 12.82 1 97.62 85 THR A N 1
ATOM 658 C CA . THR A 1 85 ? -10.867 -0.394 12.617 1 97.62 85 THR A CA 1
ATOM 659 C C . THR A 1 85 ? -11.203 -0.261 11.133 1 97.62 85 THR A C 1
ATOM 661 O O . THR A 1 85 ? -12.094 -0.943 10.633 1 97.62 85 THR A O 1
ATOM 664 N N . ILE A 1 86 ? -10.492 0.605 10.5 1 97.88 86 ILE A N 1
ATOM 665 C CA . ILE A 1 86 ? -10.703 0.791 9.07 1 97.88 86 ILE A CA 1
ATOM 666 C C . ILE A 1 86 ? -10.352 -0.494 8.32 1 97.88 86 ILE A C 1
ATOM 668 O O . ILE A 1 86 ? -11.086 -0.926 7.434 1 97.88 86 ILE A O 1
ATOM 672 N N . PHE A 1 87 ? -9.227 -1.058 8.672 1 97.31 87 PHE A N 1
ATOM 673 C CA . PHE A 1 87 ? -8.734 -2.287 8.055 1 97.31 87 PHE A CA 1
ATOM 674 C C . PHE A 1 87 ? -9.781 -3.391 8.156 1 97.31 87 PHE A C 1
ATOM 676 O O . PHE A 1 87 ? -10.102 -4.039 7.156 1 97.31 87 PHE A O 1
ATOM 683 N N . HIS A 1 88 ? -10.383 -3.566 9.273 1 97.06 88 HIS A N 1
ATOM 684 C CA . HIS A 1 88 ? -11.383 -4.602 9.5 1 97.06 88 HIS A CA 1
ATOM 685 C C . HIS A 1 88 ? -12.656 -4.312 8.719 1 97.06 88 HIS A C 1
ATOM 687 O O . HIS A 1 88 ? -13.289 -5.227 8.18 1 97.06 88 HIS A O 1
ATOM 693 N N . LYS A 1 89 ? -13.031 -3.102 8.75 1 97.75 89 LYS A N 1
ATOM 694 C CA . LYS A 1 89 ? -14.203 -2.703 7.98 1 97.75 89 LYS A CA 1
ATOM 695 C C . LYS A 1 89 ? -14.023 -3.035 6.504 1 97.75 89 LYS A C 1
ATOM 697 O O . LYS A 1 89 ? -14.938 -3.566 5.867 1 97.75 89 LYS A O 1
ATOM 702 N N . LYS A 1 90 ? -12.852 -2.758 6.008 1 97.75 90 LYS A N 1
ATOM 703 C CA . LYS A 1 90 ? -12.578 -2.992 4.59 1 97.75 90 LYS A CA 1
ATOM 704 C C . LYS A 1 90 ? -12.508 -4.484 4.285 1 97.75 90 LYS A C 1
ATOM 706 O O . LYS A 1 90 ? -12.984 -4.93 3.236 1 97.75 90 LYS A O 1
ATOM 711 N N . LEU A 1 91 ? -11.953 -5.238 5.148 1 97.62 91 LEU A N 1
ATOM 712 C CA . LEU A 1 91 ? -11.875 -6.68 4.953 1 97.62 91 LEU A CA 1
ATOM 713 C C . LEU A 1 91 ? -13.258 -7.316 5.012 1 97.62 91 LEU A C 1
ATOM 715 O O . LEU A 1 91 ? -13.555 -8.242 4.254 1 97.62 91 LEU A O 1
ATOM 719 N N . SER A 1 92 ? -14.078 -6.816 5.902 1 97.06 92 SER A N 1
ATOM 720 C CA . SER A 1 92 ? -15.445 -7.316 6.004 1 97.06 92 SER A CA 1
ATOM 721 C C . SER A 1 92 ? -16.219 -7.062 4.719 1 97.06 92 SER A C 1
ATOM 723 O O . SER A 1 92 ? -16.969 -7.93 4.258 1 97.06 92 SER A O 1
ATOM 725 N N . LYS A 1 93 ? -16.094 -5.922 4.172 1 97.06 93 LYS A N 1
ATOM 726 C CA . LYS A 1 93 ? -16.75 -5.594 2.91 1 97.06 93 LYS A CA 1
ATOM 727 C C . LYS A 1 93 ? -16.25 -6.5 1.785 1 97.06 93 LYS A C 1
ATOM 729 O O . LYS A 1 93 ? -17.047 -6.953 0.957 1 97.06 93 LYS A O 1
ATOM 734 N N . TRP A 1 94 ? -14.914 -6.703 1.758 1 97 94 TRP A N 1
ATOM 735 C CA . TRP A 1 94 ? -14.328 -7.578 0.748 1 97 94 TRP A CA 1
ATOM 736 C C . TRP A 1 94 ? -14.859 -9 0.891 1 97 94 TRP A C 1
ATOM 738 O O . TRP A 1 94 ? -15.156 -9.664 -0.107 1 97 94 TRP A O 1
ATOM 748 N N . GLU A 1 95 ? -14.969 -9.453 2.111 1 95.62 95 GLU A N 1
ATOM 749 C CA . GLU A 1 95 ? -15.5 -10.789 2.383 1 95.62 95 GLU A CA 1
ATOM 750 C C . GLU A 1 95 ? -16.938 -10.922 1.88 1 95.62 95 GLU A C 1
ATOM 752 O O . GLU A 1 95 ? -17.281 -11.914 1.231 1 95.62 95 GLU A O 1
ATOM 757 N N . ASN A 1 96 ? -17.719 -9.922 2.092 1 95.25 96 ASN A N 1
ATOM 758 C CA . ASN A 1 96 ? -19.125 -9.945 1.68 1 95.25 96 ASN A CA 1
ATOM 759 C C . ASN A 1 96 ? -19.25 -9.961 0.16 1 95.25 96 ASN A C 1
ATOM 761 O O . ASN A 1 96 ? -20.141 -10.625 -0.381 1 95.25 96 ASN A O 1
ATOM 765 N N . THR A 1 97 ? -18.422 -9.227 -0.496 1 92.12 97 THR A N 1
ATOM 766 C CA . THR A 1 97 ? -18.484 -9.141 -1.951 1 92.12 97 THR A CA 1
ATOM 767 C C . THR A 1 97 ? -17.984 -10.438 -2.588 1 92.12 97 THR A C 1
ATOM 769 O O . THR A 1 97 ? -18.469 -10.844 -3.645 1 92.12 97 THR A O 1
ATOM 772 N N . SER A 1 98 ? -17 -11.008 -1.895 1 89.62 98 SER A N 1
ATOM 773 C CA . SER A 1 98 ? -16.453 -12.266 -2.41 1 89.62 98 SER A CA 1
ATOM 774 C C . SER A 1 98 ? -17.438 -13.414 -2.234 1 89.62 98 SER A C 1
ATOM 776 O O . SER A 1 98 ? -17.453 -14.352 -3.025 1 89.62 98 SER A O 1
ATOM 778 N N . LEU A 1 99 ? -18.25 -13.359 -1.199 1 85.19 99 LEU A N 1
ATOM 779 C CA . LEU A 1 99 ? -19.266 -14.383 -0.934 1 85.19 99 LEU A CA 1
ATOM 780 C C . LEU A 1 99 ? -20.438 -14.234 -1.882 1 85.19 99 LEU A C 1
ATOM 782 O O . LEU A 1 99 ? -21.062 -15.234 -2.268 1 85.19 99 LEU A O 1
ATOM 786 N N . LYS A 1 100 ? -20.703 -13.102 -2.262 1 80.56 100 LYS A N 1
ATOM 787 C CA . LYS A 1 100 ? -21.828 -12.859 -3.162 1 80.56 100 LYS A CA 1
ATOM 788 C C . LYS A 1 100 ? -21.469 -13.227 -4.598 1 80.56 100 LYS A C 1
ATOM 790 O O . LYS A 1 100 ? -22.359 -13.547 -5.402 1 80.56 100 LYS A O 1
ATOM 795 N N . SER A 1 101 ? -20.266 -13 -4.918 1 68.44 101 SER A N 1
ATOM 796 C CA . SER A 1 101 ? -19.844 -13.32 -6.277 1 68.44 101 SER A CA 1
ATOM 797 C C . SER A 1 101 ? -19.75 -14.82 -6.492 1 68.44 101 SER A C 1
ATOM 799 O O . SER A 1 101 ? -19.562 -15.281 -7.621 1 68.44 101 SER A O 1
ATOM 801 N N . LYS A 1 102 ? -20.062 -15.766 -5.465 1 59.44 102 LYS A N 1
ATOM 802 C CA . LYS A 1 102 ? -20.156 -17.219 -5.625 1 59.44 102 LYS A CA 1
ATOM 803 C C . LYS A 1 102 ? -21.578 -17.641 -5.953 1 59.44 102 LYS A C 1
ATOM 805 O O . LYS A 1 102 ? -22.547 -17.078 -5.41 1 59.44 102 LYS A O 1
ATOM 810 N N . MET B 1 1 ? -1.335 -11.211 12.664 1 65.69 1 MET B N 1
ATOM 811 C CA . MET B 1 1 ? -1.478 -12.602 12.25 1 65.69 1 MET B CA 1
ATOM 812 C C . MET B 1 1 ? -2.896 -12.883 11.766 1 65.69 1 MET B C 1
ATOM 814 O O . MET B 1 1 ? -3.088 -13.422 10.672 1 65.69 1 MET B O 1
ATOM 818 N N . LYS B 1 2 ? -3.816 -12.375 12.539 1 80.5 2 LYS B N 1
ATOM 819 C CA . LYS B 1 2 ? -5.188 -12.734 12.18 1 80.5 2 LYS B CA 1
ATOM 820 C C . LYS B 1 2 ? -5.598 -12.07 10.867 1 80.5 2 LYS B C 1
ATOM 822 O O . LYS B 1 2 ? -6.254 -12.695 10.031 1 80.5 2 LYS B O 1
ATOM 827 N N . GLU B 1 3 ? -5.094 -10.93 10.586 1 90.5 3 GLU B N 1
ATOM 828 C CA . GLU B 1 3 ? -5.48 -10.195 9.391 1 90.5 3 GLU B CA 1
ATOM 829 C C . GLU B 1 3 ? -4.836 -10.797 8.141 1 90.5 3 GLU B C 1
ATOM 831 O O . GLU B 1 3 ? -5.445 -10.82 7.07 1 90.5 3 GLU B O 1
ATOM 836 N N . ILE B 1 4 ? -3.674 -11.375 8.328 1 95.56 4 ILE B N 1
ATOM 837 C CA . ILE B 1 4 ? -2.965 -11.984 7.207 1 95.56 4 ILE B CA 1
ATOM 838 C C . ILE B 1 4 ? -3.654 -13.281 6.805 1 95.56 4 ILE B C 1
ATOM 840 O O . ILE B 1 4 ? -3.754 -13.594 5.613 1 95.56 4 ILE B O 1
ATOM 844 N N . LYS B 1 5 ? -4.043 -14.031 7.762 1 96.06 5 LYS B N 1
ATOM 845 C CA . LYS B 1 5 ? -4.785 -15.258 7.473 1 96.06 5 LYS B CA 1
ATOM 846 C C . LYS B 1 5 ? -6.059 -14.953 6.691 1 96.06 5 LYS B C 1
ATOM 848 O O . LYS B 1 5 ? -6.398 -15.664 5.746 1 96.06 5 LYS B O 1
ATOM 853 N N . LEU B 1 6 ? -6.773 -14 7.141 1 96.81 6 LEU B N 1
ATOM 854 C CA . LEU B 1 6 ? -8 -13.594 6.461 1 96.81 6 LEU B CA 1
ATOM 855 C C . LEU B 1 6 ? -7.707 -13.117 5.043 1 96.81 6 LEU B C 1
ATOM 857 O O . LEU B 1 6 ? -8.438 -13.445 4.109 1 96.81 6 LEU B O 1
ATOM 861 N N . ILE B 1 7 ? -6.656 -12.367 4.816 1 98.12 7 ILE B N 1
ATOM 862 C CA . ILE B 1 7 ? -6.238 -11.898 3.5 1 98.12 7 ILE B CA 1
ATOM 863 C C . ILE B 1 7 ? -5.945 -13.094 2.594 1 98.12 7 ILE B C 1
ATOM 865 O O . ILE B 1 7 ? -6.355 -13.109 1.431 1 98.12 7 ILE B O 1
ATOM 869 N N . ASN B 1 8 ? -5.242 -14.109 3.121 1 97.94 8 ASN B N 1
ATOM 870 C CA . ASN B 1 8 ? -4.945 -15.32 2.363 1 97.94 8 ASN B CA 1
ATOM 871 C C . ASN B 1 8 ? -6.219 -16.031 1.903 1 97.94 8 ASN B C 1
ATOM 873 O O . ASN B 1 8 ? -6.328 -16.422 0.742 1 97.94 8 ASN B O 1
ATOM 877 N N . GLU B 1 9 ? -7.09 -16.109 2.781 1 97.12 9 GLU B N 1
ATOM 878 C CA . GLU B 1 9 ? -8.336 -16.812 2.48 1 97.12 9 GLU B CA 1
ATOM 879 C C . GLU B 1 9 ? -9.156 -16.031 1.443 1 97.12 9 GLU B C 1
ATOM 881 O O . GLU B 1 9 ? -9.695 -16.641 0.51 1 97.12 9 GLU B O 1
ATOM 886 N N . LEU B 1 10 ? -9.281 -14.781 1.619 1 97.75 10 LEU B N 1
ATOM 887 C CA . LEU B 1 10 ? -10.07 -13.961 0.71 1 97.75 10 LEU B CA 1
ATOM 888 C C . LEU B 1 10 ? -9.422 -13.898 -0.669 1 97.75 10 LEU B C 1
ATOM 890 O O . LEU B 1 10 ? -10.125 -13.828 -1.684 1 97.75 10 LEU B O 1
ATOM 894 N N . THR B 1 11 ? -8.094 -13.836 -0.704 1 97.75 11 THR B N 1
ATOM 895 C CA . THR B 1 11 ? -7.383 -13.867 -1.978 1 97.75 11 THR B CA 1
ATOM 896 C C . THR B 1 11 ? -7.684 -15.156 -2.734 1 97.75 11 THR B C 1
ATOM 898 O O . THR B 1 11 ? -7.828 -15.141 -3.959 1 97.75 11 THR B O 1
ATOM 901 N N . LYS B 1 12 ? -7.699 -16.219 -2.039 1 95.44 12 LYS B N 1
ATOM 902 C CA . LYS B 1 12 ? -8.023 -17.516 -2.639 1 95.44 12 LYS B CA 1
ATOM 903 C C . LYS B 1 12 ? -9.445 -17.531 -3.193 1 95.44 12 LYS B C 1
ATOM 905 O O . LYS B 1 12 ? -9.695 -18.094 -4.258 1 95.44 12 LYS B O 1
ATOM 910 N N . LEU B 1 13 ? -10.32 -16.906 -2.504 1 95.44 13 LEU B N 1
ATOM 911 C CA . LEU B 1 13 ? -11.734 -16.891 -2.865 1 95.44 13 LEU B CA 1
ATOM 912 C C . LEU B 1 13 ? -11.984 -15.945 -4.035 1 95.44 13 LEU B C 1
ATOM 914 O O . LEU B 1 13 ? -12.82 -16.219 -4.895 1 95.44 13 LEU B O 1
ATOM 918 N N . ASP B 1 14 ? -11.359 -14.828 -4.008 1 94.62 14 ASP B N 1
ATOM 919 C CA . ASP B 1 14 ? -11.461 -13.82 -5.055 1 94.62 14 ASP B CA 1
ATOM 920 C C . ASP B 1 14 ? -10.625 -14.203 -6.27 1 94.62 14 ASP B C 1
ATOM 922 O O . ASP B 1 14 ? -9.398 -14.078 -6.25 1 94.62 14 ASP B O 1
ATOM 926 N N . LYS B 1 15 ? -11.07 -14.586 -7.344 1 89.69 15 LYS B N 1
ATOM 927 C CA . LYS B 1 15 ? -10.414 -15.266 -8.461 1 89.69 15 LYS B CA 1
ATOM 928 C C . LYS B 1 15 ? -9.719 -14.273 -9.383 1 89.69 15 LYS B C 1
ATOM 930 O O . LYS B 1 15 ? -9.352 -14.609 -10.508 1 89.69 15 LYS B O 1
ATOM 935 N N . LYS B 1 16 ? -9.477 -13.117 -9.016 1 95.88 16 LYS B N 1
ATOM 936 C CA . LYS B 1 16 ? -8.719 -12.18 -9.836 1 95.88 16 LYS B CA 1
ATOM 937 C C . LYS B 1 16 ? -7.336 -12.734 -10.164 1 95.88 16 LYS B C 1
ATOM 939 O O . LYS B 1 16 ? -6.684 -13.344 -9.312 1 95.88 16 LYS B O 1
ATOM 944 N N . THR B 1 17 ? -6.938 -12.461 -11.391 1 97.31 17 THR B N 1
ATOM 945 C CA . THR B 1 17 ? -5.57 -12.789 -11.781 1 97.31 17 THR B CA 1
ATOM 946 C C . THR B 1 17 ? -4.578 -11.82 -11.156 1 97.31 17 THR B C 1
ATOM 948 O O . THR B 1 17 ? -4.969 -10.773 -10.633 1 97.31 17 THR B O 1
ATOM 951 N N . LEU B 1 18 ? -3.361 -12.219 -11.227 1 97.62 18 LEU B N 1
ATOM 952 C CA . LEU B 1 18 ? -2.305 -11.367 -10.688 1 97.62 18 LEU B CA 1
ATOM 953 C C . LEU B 1 18 ? -2.281 -10.023 -11.398 1 97.62 18 LEU B C 1
ATOM 955 O O . LEU B 1 18 ? -2.098 -8.984 -10.758 1 97.62 18 LEU B O 1
ATOM 959 N N . VAL B 1 19 ? -2.447 -9.992 -12.727 1 98.19 19 VAL B N 1
ATOM 960 C CA . VAL B 1 19 ? -2.439 -8.773 -13.523 1 98.19 19 VAL B CA 1
ATOM 961 C C . VAL B 1 19 ? -3.645 -7.91 -13.164 1 98.19 19 VAL B C 1
ATOM 963 O O . VAL B 1 19 ? -3.527 -6.688 -13.047 1 98.19 19 VAL B O 1
ATOM 966 N N . GLU B 1 20 ? -4.766 -8.5 -12.93 1 98.5 20 GLU B N 1
ATOM 967 C CA . GLU B 1 20 ? -5.961 -7.766 -12.523 1 98.5 20 GLU B CA 1
ATOM 968 C C . GLU B 1 20 ? -5.789 -7.141 -11.148 1 98.5 20 GLU B C 1
ATOM 970 O O . GLU B 1 20 ? -6.27 -6.031 -10.898 1 98.5 20 GLU B O 1
ATOM 975 N N . ARG B 1 21 ? -5.148 -7.816 -10.25 1 98.69 21 ARG B N 1
ATOM 976 C CA . ARG B 1 21 ? -4.902 -7.273 -8.914 1 98.69 21 ARG B CA 1
ATOM 977 C C . ARG B 1 21 ? -3.936 -6.094 -8.977 1 98.69 21 ARG B C 1
ATOM 979 O O . ARG B 1 21 ? -4.07 -5.137 -8.211 1 98.69 21 ARG B O 1
ATOM 986 N N . ALA B 1 22 ? -2.967 -6.234 -9.867 1 98.75 22 ALA B N 1
ATOM 987 C CA . ALA B 1 22 ? -2.061 -5.105 -10.055 1 98.75 22 ALA B CA 1
ATOM 988 C C . ALA B 1 22 ? -2.807 -3.885 -10.586 1 98.75 22 ALA B C 1
ATOM 990 O O . ALA B 1 22 ? -2.527 -2.752 -10.188 1 98.75 22 ALA B O 1
ATOM 991 N N . LEU B 1 23 ? -3.703 -4.113 -11.484 1 98.81 23 LEU B N 1
ATOM 992 C CA . LEU B 1 23 ? -4.52 -3.02 -12 1 98.81 23 LEU B CA 1
ATOM 993 C C . LEU B 1 23 ? -5.387 -2.42 -10.898 1 98.81 23 LEU B C 1
ATOM 995 O O . LEU B 1 23 ? -5.559 -1.201 -10.836 1 98.81 23 LEU B O 1
ATOM 999 N N . LYS B 1 24 ? -5.984 -3.266 -10.07 1 98.88 24 LYS B N 1
ATOM 1000 C CA . LYS B 1 24 ? -6.77 -2.791 -8.938 1 98.88 24 LYS B CA 1
ATOM 1001 C C . LYS B 1 24 ? -5.922 -1.935 -8 1 98.88 24 LYS B C 1
ATOM 1003 O O . LYS B 1 24 ? -6.41 -0.951 -7.441 1 98.88 24 LYS B O 1
ATOM 1008 N N . LEU B 1 25 ? -4.703 -2.348 -7.801 1 98.94 25 LEU B N 1
ATOM 1009 C CA . LEU B 1 25 ? -3.787 -1.555 -6.992 1 98.94 25 LEU B CA 1
ATOM 1010 C C . LEU B 1 25 ? -3.623 -0.153 -7.57 1 98.94 25 LEU B C 1
ATOM 1012 O O . LEU B 1 25 ? -3.619 0.833 -6.828 1 98.94 25 LEU B O 1
ATOM 1016 N N . SER B 1 26 ? -3.463 -0.044 -8.891 1 98.88 26 SER B N 1
ATOM 1017 C CA . SER B 1 26 ? -3.355 1.245 -9.57 1 98.88 26 SER B CA 1
ATOM 1018 C C . SER B 1 26 ? -4.605 2.092 -9.352 1 98.88 26 SER B C 1
ATOM 1020 O O . SER B 1 26 ? -4.516 3.311 -9.188 1 98.88 26 SER B O 1
ATOM 1022 N N . GLU B 1 27 ? -5.73 1.455 -9.398 1 98.94 27 GLU B N 1
ATOM 1023 C CA . GLU B 1 27 ? -6.98 2.156 -9.125 1 98.94 27 GLU B CA 1
ATOM 1024 C C . GLU B 1 27 ? -6.969 2.777 -7.73 1 98.94 27 GLU B C 1
ATOM 1026 O O . GLU B 1 27 ? -7.316 3.949 -7.562 1 98.94 27 GLU B O 1
ATOM 1031 N N . GLU B 1 28 ? -6.605 1.945 -6.691 1 98.88 28 GLU B N 1
ATOM 1032 C CA . GLU B 1 28 ? -6.586 2.447 -5.32 1 98.88 28 GLU B CA 1
ATOM 1033 C C . GLU B 1 28 ? -5.617 3.617 -5.176 1 98.88 28 GLU B C 1
ATOM 1035 O O . GLU B 1 28 ? -5.898 4.578 -4.453 1 98.88 28 GLU B O 1
ATOM 1040 N N . VAL B 1 29 ? -4.477 3.527 -5.793 1 98.88 29 VAL B N 1
ATOM 1041 C CA . VAL B 1 29 ? -3.494 4.602 -5.707 1 98.88 29 VAL B CA 1
ATOM 1042 C C . VAL B 1 29 ? -4.039 5.859 -6.383 1 98.88 29 VAL B C 1
ATOM 1044 O O . VAL B 1 29 ? -3.777 6.977 -5.934 1 98.88 29 VAL B O 1
ATOM 1047 N N . GLY B 1 30 ? -4.754 5.68 -7.512 1 98.69 30 GLY B N 1
ATOM 1048 C CA . GLY B 1 30 ? -5.465 6.809 -8.086 1 98.69 30 GLY B CA 1
ATOM 1049 C C . GLY B 1 30 ? -6.395 7.488 -7.094 1 98.69 30 GLY B C 1
ATOM 1050 O O . GLY B 1 30 ? -6.469 8.719 -7.047 1 98.69 30 GLY B O 1
ATOM 1051 N N . GLU B 1 31 ? -7.102 6.715 -6.355 1 98.62 31 GLU B N 1
ATOM 1052 C CA . GLU B 1 31 ? -8.008 7.262 -5.352 1 98.62 31 GLU B CA 1
ATOM 1053 C C . GLU B 1 31 ? -7.238 7.949 -4.227 1 98.62 31 GLU B C 1
ATOM 1055 O O . GLU B 1 31 ? -7.695 8.953 -3.676 1 98.62 31 GLU B O 1
ATOM 1060 N N . VAL B 1 32 ? -6.07 7.453 -3.811 1 98.75 32 VAL B N 1
ATOM 1061 C CA . VAL B 1 32 ? -5.211 8.141 -2.85 1 98.75 32 VAL B CA 1
ATOM 1062 C C . VAL B 1 32 ? -4.805 9.5 -3.406 1 98.75 32 VAL B C 1
ATOM 1064 O O . VAL B 1 32 ? -4.902 10.516 -2.713 1 98.75 32 VAL B O 1
ATOM 1067 N N . SER B 1 33 ? -4.367 9.531 -4.648 1 98.25 33 SER B N 1
ATOM 1068 C CA . SER B 1 33 ? -3.939 10.766 -5.297 1 9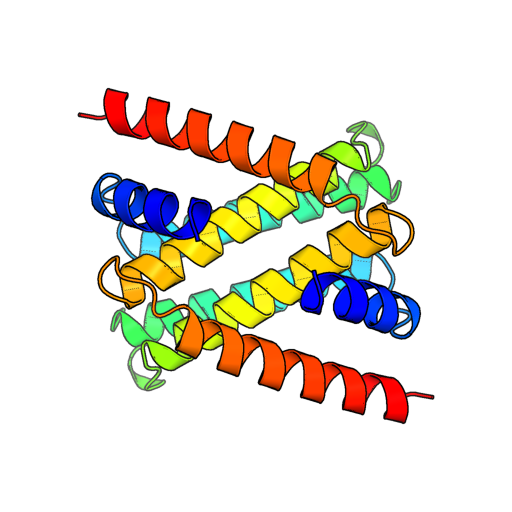8.25 33 SER B CA 1
ATOM 1069 C C . SER B 1 33 ? -5.055 11.805 -5.297 1 98.25 33 SER B C 1
ATOM 1071 O O . SER B 1 33 ? -4.82 12.977 -4.973 1 98.25 33 SER B O 1
ATOM 1073 N N . GLU B 1 34 ? -6.246 11.336 -5.676 1 97.81 34 GLU B N 1
ATOM 1074 C CA . GLU B 1 34 ? -7.402 12.227 -5.672 1 97.81 34 GLU B CA 1
ATOM 1075 C C . GLU B 1 34 ? -7.641 12.812 -4.281 1 97.81 34 GLU B C 1
ATOM 1077 O O . GLU B 1 34 ? -7.836 14.016 -4.137 1 97.81 34 GLU B O 1
ATOM 1082 N N . SER B 1 35 ? -7.637 11.984 -3.268 1 98.06 35 SER B N 1
ATOM 1083 C CA . SER B 1 35 ? -7.902 12.406 -1.897 1 98.06 35 SER B CA 1
ATOM 1084 C C . SER B 1 35 ? -6.809 13.344 -1.388 1 98.06 35 SER B C 1
ATOM 1086 O O . SER B 1 35 ? -7.094 14.32 -0.69 1 98.06 35 SER B O 1
ATOM 1088 N N . VAL B 1 36 ? -5.566 13.078 -1.723 1 98.06 36 VAL B N 1
ATOM 1089 C CA . VAL B 1 36 ? -4.438 13.898 -1.285 1 98.06 36 VAL B CA 1
ATOM 1090 C C . VAL B 1 36 ? -4.52 15.281 -1.93 1 98.06 36 VAL B C 1
ATOM 1092 O O . VAL B 1 36 ? -4.344 16.297 -1.255 1 98.06 36 VAL B O 1
ATOM 1095 N N . LEU B 1 37 ? -4.785 15.312 -3.211 1 97.31 37 LEU B N 1
ATOM 1096 C CA . LEU B 1 37 ? -4.891 16.594 -3.906 1 97.31 37 LEU B CA 1
ATOM 1097 C C . LEU B 1 37 ? -6.023 17.438 -3.324 1 97.31 37 LEU B C 1
ATOM 1099 O O . LEU B 1 37 ? -5.875 18.641 -3.152 1 97.31 37 LEU B O 1
ATOM 1103 N N . SER B 1 38 ? -7.105 16.797 -3.016 1 96.62 38 SER B N 1
ATOM 1104 C CA . SER B 1 38 ? -8.25 17.484 -2.436 1 96.62 38 SER B CA 1
ATOM 1105 C C . SER B 1 38 ? -7.938 17.984 -1.027 1 96.62 38 SER B C 1
ATOM 1107 O O . SER B 1 38 ? -8.18 19.156 -0.707 1 96.62 38 SER B O 1
ATOM 1109 N N . TYR B 1 39 ? -7.426 17.125 -0.206 1 94.94 39 TYR B N 1
ATOM 1110 C CA . TYR B 1 39 ? -7.09 17.453 1.176 1 94.94 39 TYR B CA 1
ATOM 1111 C C . TYR B 1 39 ? -6.031 18.547 1.238 1 94.94 39 TYR B C 1
ATOM 1113 O O . TYR B 1 39 ? -6.059 19.391 2.131 1 94.94 39 TYR B O 1
ATOM 1121 N N . ASN B 1 40 ? -5.125 18.484 0.33 1 93.62 40 ASN B N 1
ATOM 1122 C CA . ASN B 1 40 ? -4.039 19.453 0.255 1 93.62 40 ASN B CA 1
ATOM 1123 C C . ASN B 1 40 ? -4.508 20.781 -0.34 1 93.62 40 ASN B C 1
ATOM 1125 O O . ASN B 1 40 ? -3.73 21.719 -0.441 1 93.62 40 ASN B O 1
ATOM 1129 N N . LYS B 1 41 ? -5.781 20.828 -0.836 1 92.19 41 LYS B N 1
ATOM 1130 C CA . LYS B 1 41 ? -6.398 22.016 -1.438 1 92.19 41 LYS B CA 1
ATOM 1131 C C . LYS B 1 41 ? -5.609 22.484 -2.658 1 92.19 41 LYS B C 1
ATOM 1133 O O . LYS B 1 41 ? -5.375 23.672 -2.828 1 92.19 41 LYS B O 1
ATOM 1138 N N . SER B 1 42 ? -5.145 21.531 -3.324 1 88.75 42 SER B N 1
ATOM 1139 C CA . SER B 1 42 ? -4.438 21.844 -4.559 1 88.75 42 SER B CA 1
ATOM 1140 C C . SER B 1 42 ? -5.363 22.531 -5.562 1 88.75 42 SER B C 1
ATOM 1142 O O . SER B 1 42 ? -6.559 22.234 -5.613 1 88.75 42 SER B O 1
ATOM 1144 N N . CYS B 1 43 ? -4.852 23.422 -6.324 1 86.81 43 CYS B N 1
ATOM 1145 C CA . CYS B 1 43 ? -5.637 24.188 -7.285 1 86.81 43 CYS B CA 1
ATOM 1146 C C . CYS B 1 43 ? -6.484 23.266 -8.156 1 86.81 43 CYS B C 1
ATOM 1148 O O . CYS B 1 43 ? -5.969 22.328 -8.766 1 86.81 43 CYS B O 1
ATOM 1150 N N . GLY B 1 44 ? -7.848 23.484 -8.133 1 88.5 44 GLY B N 1
ATOM 1151 C CA . GLY B 1 44 ? -8.773 22.75 -8.984 1 88.5 44 GLY B CA 1
ATOM 1152 C C . GLY B 1 44 ? -9.227 21.438 -8.383 1 88.5 44 GLY B C 1
ATOM 1153 O O . GLY B 1 44 ? -9.992 20.688 -9 1 88.5 44 GLY B O 1
ATOM 1154 N N . CYS B 1 45 ? -8.789 21.156 -7.141 1 85.25 45 CYS B N 1
ATOM 1155 C CA . CYS B 1 45 ? -9.125 19.859 -6.574 1 85.25 45 CYS B CA 1
ATOM 1156 C C . CYS B 1 45 ? -9.883 20 -5.266 1 85.25 45 CYS B C 1
ATOM 1158 O O . CYS B 1 45 ? -10.406 19.0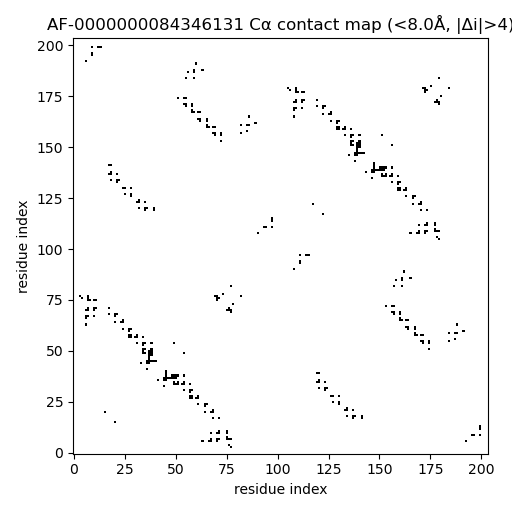31 -4.727 1 85.25 45 CYS B O 1
ATOM 1160 N N . SER B 1 46 ? -9.938 21.203 -4.875 1 82.56 46 SER B N 1
ATOM 1161 C CA . SER B 1 46 ? -10.484 21.422 -3.539 1 82.56 46 SER B CA 1
ATOM 1162 C C . SER B 1 46 ? -11.984 21.156 -3.498 1 82.56 46 SER B C 1
ATOM 1164 O O . SER B 1 46 ? -12.531 20.844 -2.441 1 82.56 46 SER B O 1
ATOM 1166 N N . TYR B 1 47 ? -12.508 21.203 -4.48 1 81.31 47 TYR B N 1
ATOM 1167 C CA . TYR B 1 47 ? -13.969 21.141 -4.551 1 81.31 47 TYR B CA 1
ATOM 1168 C C . TYR B 1 47 ? -14.469 19.75 -4.195 1 81.31 47 TYR B C 1
ATOM 1170 O O . TYR B 1 47 ? -15.656 19.562 -3.902 1 81.31 47 TYR B O 1
ATOM 1178 N N . LYS B 1 48 ? -13.711 18.844 -4.016 1 83.81 48 LYS B N 1
ATOM 1179 C CA . LYS B 1 48 ? -14.117 17.469 -3.754 1 83.81 48 LYS B CA 1
ATOM 1180 C C . LYS B 1 48 ? -14.359 17.234 -2.266 1 83.81 48 LYS B C 1
ATOM 1182 O O . LYS B 1 48 ? -15.031 16.281 -1.88 1 83.81 48 LYS B O 1
ATOM 1187 N N . GLY B 1 49 ? -13.852 18.031 -1.493 1 88 49 GLY B N 1
ATOM 1188 C CA . GLY B 1 49 ? -14.156 18.047 -0.07 1 88 49 GLY B CA 1
ATOM 1189 C C . GLY B 1 49 ? -13.625 16.828 0.666 1 88 49 GLY B C 1
ATOM 1190 O O . GLY B 1 49 ? -14.266 16.344 1.596 1 88 49 GLY B O 1
ATOM 1191 N N . LYS B 1 50 ? -12.609 16.312 0.168 1 91.75 50 LYS B N 1
ATOM 1192 C CA . LYS B 1 50 ? -12.039 15.164 0.847 1 91.75 50 LYS B CA 1
ATOM 1193 C C . LYS B 1 50 ? -11.266 15.586 2.094 1 91.75 50 LYS B C 1
ATOM 1195 O O . LYS B 1 50 ? -10.688 16.672 2.135 1 91.75 50 LYS B O 1
ATOM 1200 N N . THR B 1 51 ? -11.289 14.672 3.115 1 94.38 51 THR B N 1
ATOM 1201 C CA . THR B 1 51 ? -10.625 14.891 4.395 1 94.38 51 THR B CA 1
ATOM 1202 C C . THR B 1 51 ? -9.422 13.969 4.551 1 94.38 51 THR B C 1
ATOM 1204 O O . THR B 1 51 ? -9.164 13.125 3.689 1 94.38 51 THR B O 1
ATOM 1207 N N . LYS B 1 52 ? -8.664 14.164 5.629 1 95.75 52 LYS B N 1
ATOM 1208 C CA . LYS B 1 52 ? -7.547 13.281 5.93 1 95.75 52 LYS B CA 1
ATOM 1209 C C . LYS B 1 52 ? -8.016 11.844 6.125 1 95.75 52 LYS B C 1
ATOM 1211 O O . LYS B 1 52 ? -7.305 10.898 5.781 1 95.75 52 LYS B O 1
ATOM 1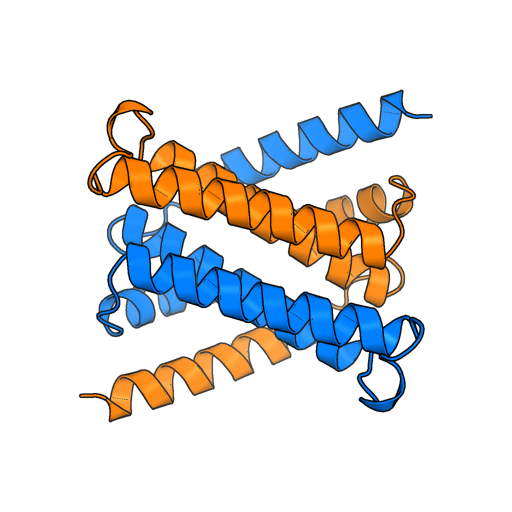216 N N . GLU B 1 53 ? -9.234 11.719 6.699 1 97 53 GLU B N 1
ATOM 1217 C CA . GLU B 1 53 ? -9.805 10.383 6.879 1 97 53 GLU B CA 1
ATOM 1218 C C . GLU B 1 53 ? -9.984 9.68 5.535 1 97 53 GLU B C 1
ATOM 1220 O O . GLU B 1 53 ? -9.789 8.469 5.434 1 97 53 GLU B O 1
ATOM 1225 N N . ASP B 1 54 ? -10.375 10.445 4.535 1 97.94 54 ASP B N 1
ATOM 1226 C CA . ASP B 1 54 ? -10.508 9.875 3.199 1 97.94 54 ASP B CA 1
ATOM 1227 C C . ASP B 1 54 ? -9.164 9.367 2.684 1 97.94 54 ASP B C 1
ATOM 1229 O O . ASP B 1 54 ? -9.094 8.297 2.068 1 97.94 54 ASP B O 1
ATOM 1233 N N . VAL B 1 55 ? -8.117 10.156 2.908 1 98.62 55 VAL B N 1
ATOM 1234 C CA . VAL B 1 55 ? -6.773 9.766 2.486 1 98.62 55 VAL B CA 1
ATOM 1235 C C . VAL B 1 55 ? -6.375 8.461 3.18 1 98.62 55 VAL B C 1
ATOM 1237 O O . VAL B 1 55 ? -5.887 7.535 2.535 1 98.62 55 VAL B O 1
ATOM 1240 N N . ILE B 1 56 ? -6.633 8.391 4.449 1 98.69 56 ILE B N 1
ATOM 1241 C CA . ILE B 1 56 ? -6.262 7.223 5.246 1 98.69 56 ILE B CA 1
ATOM 1242 C C . ILE B 1 56 ? -7.016 5.992 4.746 1 98.69 56 ILE B C 1
ATOM 1244 O O . ILE B 1 56 ? -6.422 4.926 4.57 1 98.69 56 ILE B O 1
ATOM 1248 N N . GLU B 1 57 ? -8.289 6.141 4.465 1 98.62 57 GLU B N 1
ATOM 1249 C CA . GLU B 1 57 ? -9.094 5.02 3.984 1 98.62 57 GLU B CA 1
ATOM 1250 C C . GLU B 1 57 ? -8.547 4.48 2.662 1 98.62 57 GL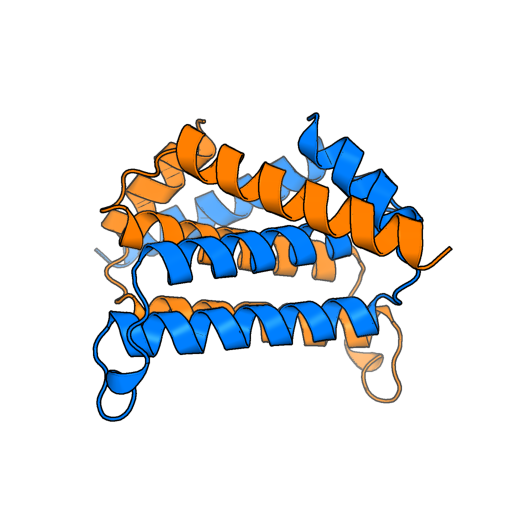U B C 1
ATOM 1252 O O . GLU B 1 57 ? -8.43 3.266 2.482 1 98.62 57 GLU B O 1
ATOM 1257 N N . GLU B 1 58 ? -8.219 5.336 1.745 1 98.88 58 GLU B N 1
ATOM 1258 C CA . GLU B 1 58 ? -7.707 4.898 0.449 1 98.88 58 GLU B CA 1
ATOM 1259 C C . GLU B 1 58 ? -6.332 4.254 0.587 1 98.88 58 GLU B C 1
ATOM 1261 O O . GLU B 1 58 ? -5.992 3.336 -0.161 1 98.88 58 GLU B O 1
ATOM 1266 N N . CYS B 1 59 ? -5.527 4.742 1.553 1 98.88 59 CYS B N 1
ATOM 1267 C CA . CYS B 1 59 ? -4.242 4.109 1.817 1 98.88 59 CYS B CA 1
ATOM 1268 C C . CYS B 1 59 ? -4.426 2.697 2.357 1 98.88 59 CYS B C 1
ATOM 1270 O O . CYS B 1 59 ? -3.68 1.786 1.999 1 98.88 59 CYS B O 1
ATOM 1272 N N . VAL B 1 60 ? -5.375 2.516 3.195 1 98.81 60 VAL B N 1
ATOM 1273 C CA . VAL B 1 60 ? -5.652 1.186 3.729 1 98.81 60 VAL B CA 1
ATOM 1274 C C . VAL B 1 60 ? -6.102 0.26 2.6 1 98.81 60 VAL B C 1
ATOM 1276 O O . VAL B 1 60 ? -5.66 -0.889 2.52 1 98.81 60 VAL B O 1
ATOM 1279 N N . ASP B 1 61 ? -6.984 0.783 1.677 1 98.88 61 ASP B N 1
ATOM 1280 C CA . ASP B 1 61 ? -7.367 -0.001 0.507 1 98.88 61 ASP B CA 1
ATOM 1281 C C . ASP B 1 61 ? -6.145 -0.402 -0.313 1 98.88 61 ASP B C 1
ATOM 1283 O O . ASP B 1 61 ? -6.051 -1.535 -0.789 1 98.88 61 ASP B O 1
ATOM 1287 N N . THR B 1 62 ? -5.238 0.511 -0.452 1 98.94 62 THR B N 1
ATOM 1288 C CA . THR B 1 62 ? -3.998 0.266 -1.181 1 98.94 62 THR B CA 1
ATOM 1289 C C . THR B 1 62 ? -3.189 -0.843 -0.515 1 98.94 62 THR B C 1
ATOM 1291 O O . THR B 1 62 ? -2.705 -1.756 -1.188 1 98.94 62 THR B O 1
ATOM 1294 N N . ILE B 1 63 ? -3.043 -0.819 0.761 1 98.81 63 ILE B N 1
ATOM 1295 C CA . ILE B 1 63 ? -2.271 -1.792 1.529 1 98.81 63 ILE B CA 1
ATOM 1296 C C . ILE B 1 63 ? -2.924 -3.168 1.418 1 98.81 63 ILE B C 1
ATOM 1298 O O . ILE B 1 63 ? -2.234 -4.176 1.235 1 98.81 63 ILE B O 1
ATOM 1302 N N . ILE B 1 64 ? -4.234 -3.199 1.438 1 98.81 64 ILE B N 1
ATOM 1303 C CA . ILE B 1 64 ? -4.965 -4.461 1.356 1 98.81 64 ILE B CA 1
ATOM 1304 C C . ILE B 1 64 ? -4.715 -5.117 0.001 1 98.81 64 ILE B C 1
ATOM 1306 O O . ILE B 1 64 ? -4.426 -6.312 -0.073 1 98.81 64 ILE B O 1
ATOM 1310 N N . VAL B 1 65 ? -4.773 -4.344 -1.055 1 98.88 65 VAL B N 1
ATOM 1311 C CA . VAL B 1 65 ? -4.574 -4.914 -2.383 1 98.88 65 VAL B CA 1
ATOM 1312 C C . VAL B 1 65 ? -3.125 -5.375 -2.535 1 98.88 65 VAL B C 1
ATOM 1314 O O . VAL B 1 65 ? -2.861 -6.434 -3.107 1 98.88 65 VAL B O 1
ATOM 1317 N N . ALA B 1 66 ? -2.18 -4.559 -1.994 1 98.88 66 ALA B N 1
ATOM 1318 C CA . ALA B 1 66 ? -0.777 -4.965 -2.043 1 98.88 66 ALA B CA 1
ATOM 1319 C C . ALA B 1 66 ? -0.565 -6.289 -1.32 1 98.88 66 ALA B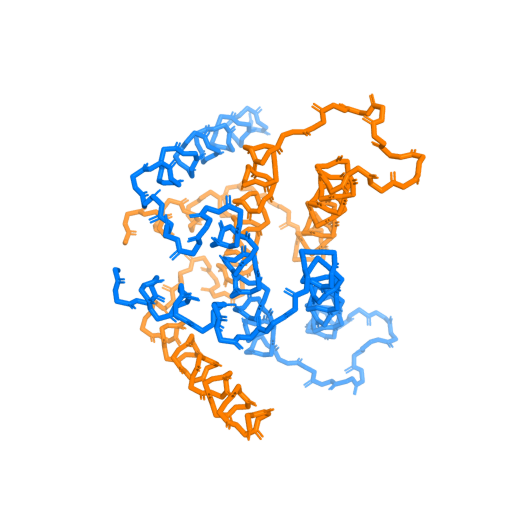 C 1
ATOM 1321 O O . ALA B 1 66 ? 0.134 -7.172 -1.824 1 98.88 66 ALA B O 1
ATOM 1322 N N . LEU B 1 67 ? -1.187 -6.457 -0.222 1 98.69 67 LEU B N 1
ATOM 1323 C CA . LEU B 1 67 ? -1.08 -7.695 0.538 1 98.69 67 LEU B CA 1
ATOM 1324 C C . LEU B 1 67 ? -1.721 -8.859 -0.219 1 98.69 67 LEU B C 1
ATOM 1326 O O . LEU B 1 67 ? -1.249 -9.992 -0.139 1 98.69 67 LEU B O 1
ATOM 1330 N N . SER B 1 68 ? -2.789 -8.562 -0.913 1 98.69 68 SER B N 1
ATOM 1331 C CA . SER B 1 68 ? -3.424 -9.609 -1.701 1 98.69 68 SER B CA 1
ATOM 1332 C C . SER B 1 68 ? -2.512 -10.086 -2.83 1 98.69 68 SER B C 1
ATOM 1334 O O . SER B 1 68 ? -2.512 -11.266 -3.184 1 98.69 68 SER B O 1
ATOM 1336 N N . ILE B 1 69 ? -1.756 -9.164 -3.4 1 98.81 69 ILE B N 1
ATOM 1337 C CA . ILE B 1 69 ? -0.786 -9.523 -4.43 1 98.81 69 ILE B CA 1
ATOM 1338 C C . ILE B 1 69 ? 0.314 -10.391 -3.82 1 98.81 69 ILE B C 1
ATOM 1340 O O . ILE B 1 69 ? 0.678 -11.43 -4.383 1 98.81 69 ILE B O 1
ATOM 1344 N N . ILE B 1 70 ? 0.837 -10.016 -2.66 1 98.75 70 ILE B N 1
ATOM 1345 C CA . ILE B 1 70 ? 1.846 -10.805 -1.955 1 98.75 70 ILE B CA 1
ATOM 1346 C C . ILE B 1 70 ? 1.306 -12.203 -1.674 1 98.75 70 ILE B C 1
ATOM 1348 O O . ILE B 1 70 ? 2.002 -13.195 -1.887 1 98.75 70 ILE B O 1
ATOM 1352 N N . SER B 1 71 ? 0.093 -12.242 -1.217 1 98.56 71 SER B N 1
ATOM 1353 C CA . SER B 1 71 ? -0.547 -13.523 -0.915 1 98.56 71 SER B CA 1
ATOM 1354 C C . SER B 1 71 ? -0.599 -14.422 -2.146 1 98.56 71 SER B C 1
ATOM 1356 O O . SER B 1 71 ? -0.212 -15.586 -2.088 1 98.56 71 SER B O 1
ATOM 1358 N N . GLN B 1 72 ? -1.059 -13.852 -3.191 1 98.06 72 GLN B N 1
ATOM 1359 C CA . GLN B 1 72 ? -1.188 -14.641 -4.41 1 98.06 72 GLN B CA 1
ATOM 1360 C C . GLN B 1 72 ? 0.173 -15.125 -4.898 1 98.06 72 GLN B C 1
ATOM 1362 O O . GLN B 1 72 ? 0.312 -16.281 -5.324 1 98.06 72 GLN B O 1
ATOM 1367 N N . CYS B 1 73 ? 1.157 -14.266 -4.766 1 97.62 73 CYS B N 1
ATOM 1368 C CA . CYS B 1 73 ? 2.514 -14.641 -5.148 1 97.62 73 CYS B CA 1
ATOM 1369 C C . CYS B 1 73 ? 3.057 -15.727 -4.23 1 97.62 73 CYS B C 1
ATOM 1371 O O . CYS B 1 73 ? 3.957 -16.484 -4.613 1 97.62 73 CYS B O 1
ATOM 1373 N N . SER B 1 74 ? 2.549 -15.82 -3.045 1 97.56 74 SER B N 1
ATOM 1374 C CA . SER B 1 74 ? 2.984 -16.797 -2.059 1 97.56 74 SER B CA 1
ATOM 1375 C C . SER B 1 74 ? 2.031 -17.984 -2.004 1 97.56 74 SER B C 1
ATOM 1377 O O . SER B 1 74 ? 1.916 -18.656 -0.971 1 97.56 74 SER B O 1
ATOM 1379 N N . GLU B 1 75 ? 1.255 -18.156 -3.035 1 96.81 75 GLU B N 1
ATOM 1380 C CA . GLU B 1 75 ? 0.285 -19.25 -3.121 1 96.81 75 GLU B CA 1
ATOM 1381 C C . GLU B 1 75 ? -0.715 -19.188 -1.971 1 96.81 75 GLU B C 1
ATOM 1383 O O . GLU B 1 75 ? -1.052 -20.219 -1.38 1 96.81 75 GLU B O 1
ATOM 1388 N N . ASN B 1 76 ? -1.071 -18.016 -1.57 1 96.75 76 ASN B N 1
ATOM 1389 C CA . ASN B 1 76 ? -2.07 -17.719 -0.549 1 96.75 76 ASN B CA 1
ATOM 1390 C C . ASN B 1 76 ? -1.608 -18.172 0.834 1 96.75 76 ASN B C 1
ATOM 1392 O O . ASN B 1 76 ? -2.412 -18.641 1.639 1 96.75 76 ASN B O 1
ATOM 1396 N N . ASP B 1 77 ? -0.373 -18.219 1.001 1 97.12 77 ASP B N 1
ATOM 1397 C CA . ASP B 1 77 ? 0.258 -18.516 2.283 1 97.12 77 ASP B CA 1
ATOM 1398 C C . ASP B 1 77 ? 1.455 -17.594 2.531 1 97.12 77 ASP B C 1
ATOM 1400 O O . ASP B 1 77 ? 2.605 -18.031 2.4 1 97.12 77 ASP B O 1
ATOM 1404 N N . ILE B 1 78 ? 1.11 -16.438 2.994 1 97.62 78 ILE B N 1
ATOM 1405 C CA . ILE B 1 78 ? 2.129 -15.406 3.186 1 97.62 78 ILE B CA 1
ATOM 1406 C C . ILE B 1 78 ? 3.111 -15.844 4.27 1 97.62 78 ILE B C 1
ATOM 1408 O O . ILE B 1 78 ? 2.703 -16.234 5.367 1 97.62 78 ILE B O 1
ATOM 1412 N N . ASP B 1 79 ? 4.406 -15.859 3.951 1 96.81 79 ASP B N 1
ATOM 1413 C CA . ASP B 1 79 ? 5.477 -16.047 4.926 1 96.81 79 ASP B CA 1
ATOM 1414 C C . ASP B 1 79 ? 5.766 -14.758 5.684 1 96.81 79 ASP B C 1
ATOM 1416 O O . ASP B 1 79 ? 6.582 -13.945 5.242 1 96.81 79 ASP B O 1
ATOM 1420 N N . GLU B 1 80 ? 5.16 -14.609 6.797 1 96.31 80 GLU B N 1
ATOM 1421 C CA . GLU B 1 80 ? 5.234 -13.367 7.555 1 96.31 80 GLU B CA 1
ATOM 1422 C C . GLU B 1 80 ? 6.676 -13.031 7.93 1 96.31 80 GLU B C 1
ATOM 1424 O O . GLU B 1 80 ? 7.059 -11.859 7.945 1 96.31 80 GLU B O 1
ATOM 1429 N N . GLU B 1 81 ? 7.398 -14.07 8.258 1 96.31 81 GLU B N 1
ATOM 1430 C CA . GLU B 1 81 ? 8.797 -13.844 8.625 1 96.31 81 GLU B CA 1
ATOM 1431 C C . GLU B 1 81 ? 9.586 -13.289 7.441 1 96.31 81 GLU B C 1
ATOM 1433 O O . GLU B 1 81 ? 10.406 -12.383 7.609 1 96.31 81 GLU B O 1
ATOM 1438 N N . TYR B 1 82 ? 9.328 -13.852 6.32 1 96.94 82 TYR B N 1
ATOM 1439 C CA . TYR B 1 82 ? 10 -13.375 5.113 1 96.94 82 TYR B CA 1
ATOM 1440 C C . TYR B 1 82 ? 9.617 -11.93 4.812 1 96.94 82 TYR B C 1
ATOM 1442 O O . TYR B 1 82 ? 10.492 -11.102 4.531 1 96.94 82 TYR B O 1
ATOM 1450 N N . ILE B 1 83 ? 8.391 -11.578 4.871 1 97.06 83 ILE B N 1
ATOM 1451 C CA . ILE B 1 83 ? 7.906 -10.227 4.605 1 97.06 83 ILE B CA 1
ATOM 1452 C C . ILE B 1 83 ? 8.516 -9.258 5.617 1 97.06 83 ILE B C 1
ATOM 1454 O O . ILE B 1 83 ? 8.914 -8.148 5.254 1 97.06 83 ILE B O 1
ATOM 1458 N N . ASN B 1 84 ? 8.57 -9.688 6.863 1 96.44 84 ASN B N 1
ATOM 1459 C CA . ASN B 1 84 ? 9.156 -8.844 7.902 1 96.44 84 ASN B CA 1
ATOM 1460 C C . ASN B 1 84 ? 10.633 -8.555 7.629 1 96.44 84 ASN B C 1
ATOM 1462 O O . ASN B 1 84 ? 11.117 -7.461 7.914 1 96.44 84 ASN B O 1
ATOM 1466 N N . THR B 1 85 ? 11.305 -9.547 7.109 1 97.62 85 THR B N 1
ATOM 1467 C CA . THR B 1 85 ? 12.711 -9.359 6.766 1 97.62 85 THR B CA 1
ATOM 1468 C C . THR B 1 85 ? 12.859 -8.305 5.68 1 97.62 85 THR B C 1
ATOM 1470 O O . THR B 1 85 ? 13.727 -7.43 5.773 1 97.62 85 THR B O 1
ATOM 1473 N N . ILE B 1 86 ? 12.039 -8.422 4.703 1 97.88 86 ILE B N 1
ATOM 1474 C CA . ILE B 1 86 ? 12.078 -7.441 3.623 1 97.88 86 ILE B CA 1
ATOM 1475 C C . ILE B 1 86 ? 11.711 -6.062 4.164 1 97.88 86 ILE B C 1
ATOM 1477 O O . ILE B 1 86 ? 12.367 -5.066 3.842 1 97.88 86 ILE B O 1
ATOM 1481 N N . PHE B 1 87 ? 10.656 -6.02 4.953 1 97.38 87 PHE B N 1
ATOM 1482 C CA . PHE B 1 87 ? 10.172 -4.781 5.551 1 97.38 87 PHE B CA 1
ATOM 1483 C C . PHE B 1 87 ? 11.281 -4.086 6.332 1 97.38 87 PHE B C 1
ATOM 1485 O O . PHE B 1 87 ? 11.516 -2.889 6.152 1 97.38 87 PHE B O 1
ATOM 1492 N N . HIS B 1 88 ? 12.008 -4.785 7.109 1 97.06 88 HIS B N 1
ATOM 1493 C CA . HIS B 1 88 ? 13.086 -4.234 7.926 1 97.06 88 HIS B CA 1
ATOM 1494 C C . HIS B 1 88 ? 14.25 -3.762 7.059 1 97.06 88 HIS B C 1
ATOM 1496 O O . HIS B 1 88 ? 14.859 -2.73 7.344 1 97.06 88 HIS B O 1
ATOM 1502 N N . LYS B 1 89 ? 14.555 -4.559 6.113 1 97.75 89 LYS B N 1
ATOM 1503 C CA . LYS B 1 89 ? 15.609 -4.168 5.184 1 97.75 89 LYS B CA 1
ATOM 1504 C C . LYS B 1 89 ? 15.281 -2.836 4.512 1 97.75 89 LYS B C 1
ATOM 1506 O O . LYS B 1 89 ? 16.141 -1.961 4.402 1 97.75 89 LYS B O 1
ATOM 1511 N N . LYS B 1 90 ? 14.039 -2.697 4.125 1 97.81 90 LYS B N 1
ATOM 1512 C CA . LYS B 1 90 ? 13.617 -1.484 3.43 1 97.81 90 LYS B CA 1
ATOM 1513 C C . LYS B 1 90 ? 13.594 -0.289 4.379 1 97.81 90 LYS B C 1
ATOM 1515 O O . LYS B 1 90 ? 13.961 0.823 3.992 1 97.81 90 LYS B O 1
ATOM 1520 N N . LEU B 1 91 ? 13.188 -0.493 5.57 1 97.62 91 LEU B N 1
ATOM 1521 C CA . LEU B 1 91 ? 13.164 0.586 6.551 1 97.62 91 LEU B CA 1
ATOM 1522 C C . LEU B 1 91 ? 14.578 1.024 6.91 1 97.62 91 LEU B C 1
ATOM 1524 O O . LEU B 1 91 ? 14.836 2.215 7.098 1 97.62 91 LEU B O 1
ATOM 1528 N N . SER B 1 92 ? 15.469 0.074 7 1 97.06 92 SER B N 1
ATOM 1529 C CA . SER B 1 92 ? 16.859 0.395 7.285 1 97.06 92 SER B CA 1
ATOM 1530 C C . SER B 1 92 ? 17.469 1.255 6.18 1 97.06 92 SER B C 1
ATOM 1532 O O . SER B 1 92 ? 18.203 2.203 6.457 1 97.06 92 SER B O 1
ATOM 1534 N N . LYS B 1 93 ? 17.203 0.926 4.988 1 97.06 93 LYS B N 1
ATOM 1535 C CA . LYS B 1 93 ? 17.688 1.711 3.855 1 97.06 93 LYS B CA 1
ATOM 1536 C C . LYS B 1 93 ? 17.125 3.129 3.887 1 97.06 93 LYS B C 1
ATOM 1538 O O . LYS B 1 93 ? 17.844 4.094 3.605 1 97.06 93 LYS B O 1
ATOM 1543 N N . TRP B 1 94 ? 15.805 3.201 4.188 1 97 94 TRP B N 1
ATOM 1544 C CA . TRP B 1 94 ? 15.156 4.504 4.281 1 97 94 TRP B CA 1
ATOM 1545 C C . TRP B 1 94 ? 15.773 5.34 5.395 1 97 94 TRP B C 1
ATOM 1547 O O . TRP B 1 94 ? 15.992 6.543 5.227 1 97 94 TRP B O 1
ATOM 1557 N N . GLU B 1 95 ? 16.062 4.715 6.504 1 95.62 95 GLU B N 1
ATOM 1558 C CA . GLU B 1 95 ? 16.688 5.395 7.633 1 95.62 95 GLU B CA 1
ATOM 1559 C C . GLU B 1 95 ? 18.062 5.945 7.242 1 95.62 95 GLU B C 1
ATOM 1561 O O . GLU B 1 95 ? 18.375 7.094 7.547 1 95.62 95 GLU B O 1
ATOM 1566 N N . ASN B 1 96 ? 18.797 5.176 6.516 1 95.12 96 ASN B N 1
ATOM 1567 C CA . ASN B 1 96 ? 20.141 5.578 6.105 1 95.12 96 ASN B CA 1
ATOM 1568 C C . ASN B 1 96 ? 20.109 6.754 5.129 1 95.12 96 ASN B C 1
ATOM 1570 O O . ASN B 1 96 ? 20.953 7.641 5.184 1 95.12 96 ASN B O 1
ATOM 1574 N N . THR B 1 97 ? 19.141 6.738 4.25 1 92.19 97 THR B N 1
ATOM 1575 C CA . THR B 1 97 ? 19.031 7.801 3.254 1 92.19 97 THR B CA 1
ATOM 1576 C C . THR B 1 97 ? 18.531 9.094 3.891 1 92.19 97 THR B C 1
ATOM 1578 O O . THR B 1 97 ? 18.922 10.188 3.471 1 92.19 97 THR B O 1
ATOM 1581 N N . SER B 1 98 ? 17.656 8.875 4.887 1 89.5 98 SER B N 1
ATOM 1582 C CA . SER B 1 98 ? 17.141 10.047 5.574 1 89.5 98 SER B CA 1
ATOM 1583 C C . SER B 1 98 ? 18.203 10.703 6.449 1 89.5 98 SER B C 1
ATOM 1585 O O . SER B 1 98 ? 18.172 11.922 6.664 1 89.5 98 SER B O 1
ATOM 1587 N N . LEU B 1 99 ? 19.125 9.938 6.977 1 85.19 99 LEU B N 1
ATOM 1588 C CA . LEU B 1 99 ? 20.203 10.453 7.809 1 85.19 99 LEU B CA 1
ATOM 1589 C C . LEU B 1 99 ? 21.266 11.148 6.957 1 85.19 99 LEU B C 1
ATOM 1591 O O . LEU B 1 99 ? 21.875 12.117 7.398 1 85.19 99 LEU B O 1
ATOM 1595 N N . LYS B 1 100 ? 21.406 10.703 5.812 1 80.12 100 LYS B N 1
ATOM 1596 C CA . LYS B 1 100 ? 22.406 11.297 4.93 1 80.12 100 LYS B CA 1
ATOM 1597 C C . LYS B 1 100 ? 21.906 12.609 4.336 1 80.12 100 LYS B C 1
ATOM 1599 O O . LYS B 1 100 ? 22.703 13.469 3.965 1 80.12 100 LYS B O 1
ATOM 1604 N N . SER B 1 101 ? 20.672 12.656 4.121 1 68.62 101 SER B N 1
ATOM 1605 C CA . SER B 1 101 ? 20.109 13.875 3.541 1 68.62 101 SER B CA 1
ATOM 1606 C C . SER B 1 101 ? 20.078 15.008 4.562 1 68.62 101 SER B C 1
ATOM 1608 O O . SER B 1 101 ? 19.812 16.156 4.211 1 68.62 101 SER B O 1
ATOM 1610 N N . LYS B 1 102 ? 20.547 14.844 5.902 1 59.31 102 LYS B N 1
ATOM 1611 C CA . LYS B 1 102 ? 20.719 15.906 6.891 1 59.31 102 LYS B CA 1
ATOM 1612 C C . LYS B 1 102 ? 22.109 16.5 6.824 1 59.31 102 LYS B C 1
ATOM 1614 O O . LYS B 1 102 ? 23.094 15.781 6.598 1 59.31 102 LYS B O 1
#

Nearest PDB structures (foldseek):
  6zw5-assembly1_A  TM=2.423E-01  e=6.893E+00  Nostoc punctiforme
  6zw5-assembly1_A  TM=2.422E-01  e=6.893E+00  Nostoc punctiforme

Organism: NCBI:txid1533

Foldseek 3Di:
DVVLLVLLVVLVVPPDDLVRLVVVLVVLVVQLVLLCCCCVVPPPRVVVPHHVVSNVVSVVVNVSSVSSSQCVVVVSDHPPVVVVVVVVVVVVVVVVVVVVVD/DVVLLVLLVVLVVPPDDLVRLVVVLVVLVVQLVLLCCCCVVPPPRVVVPHHVVSNVVSVVVNVSSVSSSQCVVVVSDHPPVVVVVVVVVVVVVVVVVVVVVD